Protein AF-0000000070794703 (afdb_homodimer)

Radius of gyration: 20.96 Å; Cα contacts (8 Å, |Δi|>4): 470; chains: 2; bounding box: 40×70×42 Å

Foldseek 3Di:
DWAEEEEEDQLDPLCLVLVVVQLVVCVVVVHAYAYEYEAEDPPVVVVVCVVVPPPCPVPVQVVVLVSQVVSCVVSVHDSVRYYYYYHDSLVCQQVVCVVRVGQEYEYEQAAPVRDAPHGHPSLVSCCVPHPHYYHYDYDD/DWAEEEEEDQLDPLCLVVVVVQLVVCVVVVHAYAYEYEAEDPPVVVVVCVVVPPPCPPPVQVVVLVSQVVSCVVSVHDSVRYYYYYHDSLVCQQVVCVVRVGQEYEYEQAAPVRDAPHGHPSLVSCCVPHPHYYHYDYDD

Structure (mmCIF, N/CA/C/O backbone):
data_AF-0000000070794703-model_v1
#
loop_
_entity.id
_entity.type
_entity.pdbx_description
1 polymer 'Universal stress protein'
#
loop_
_atom_site.group_PDB
_atom_site.id
_atom_site.type_symbol
_atom_site.label_atom_id
_atom_site.label_alt_id
_atom_site.label_comp_id
_atom_site.label_asym_id
_atom_site.label_entity_id
_atom_site.label_seq_id
_atom_site.pdbx_PDB_ins_code
_atom_site.Cartn_x
_atom_site.Cartn_y
_atom_site.Cartn_z
_atom_site.occupancy
_atom_site.B_iso_or_equiv
_atom_site.auth_seq_id
_atom_site.auth_comp_id
_atom_site.auth_asym_id
_atom_site.auth_atom_id
_atom_site.pdbx_PDB_model_num
ATOM 1 N N . MET A 1 1 ? 9.969 6.359 -10.586 1 85.56 1 MET A N 1
ATOM 2 C CA . MET A 1 1 ? 10.312 6.07 -9.203 1 85.56 1 MET A CA 1
ATOM 3 C C . MET A 1 1 ? 9.719 7.113 -8.258 1 85.56 1 MET A C 1
ATOM 5 O O . MET A 1 1 ? 9.289 8.18 -8.703 1 85.56 1 MET A O 1
ATOM 9 N N . TYR A 1 2 ? 9.633 6.727 -6.852 1 96.12 2 TYR A N 1
ATOM 10 C CA . TYR A 1 2 ? 9.023 7.641 -5.887 1 96.12 2 TYR A CA 1
ATOM 11 C C . TYR A 1 2 ? 9.992 8.758 -5.512 1 96.12 2 TYR A C 1
ATOM 13 O O . TYR A 1 2 ? 11.094 8.492 -5.023 1 96.12 2 TYR A O 1
ATOM 21 N N . THR A 1 3 ? 9.617 10.039 -5.758 1 98.06 3 THR A N 1
ATOM 22 C CA . THR A 1 3 ? 10.445 11.172 -5.375 1 98.06 3 THR A CA 1
ATOM 23 C C . THR A 1 3 ? 9.789 11.969 -4.258 1 98.06 3 THR A C 1
ATOM 25 O O . THR A 1 3 ? 10.469 12.617 -3.459 1 98.06 3 THR A O 1
ATOM 28 N N . ASN A 1 4 ? 8.461 11.969 -4.27 1 98.69 4 ASN A N 1
ATOM 29 C CA . ASN A 1 4 ? 7.652 12.602 -3.23 1 98.69 4 ASN A CA 1
ATOM 30 C C . ASN A 1 4 ? 6.703 11.602 -2.574 1 98.69 4 ASN A C 1
ATOM 32 O O . ASN A 1 4 ? 5.902 10.961 -3.254 1 98.69 4 ASN A O 1
ATOM 36 N N . ILE A 1 5 ? 6.816 11.492 -1.287 1 98.81 5 ILE A N 1
ATOM 37 C CA . ILE A 1 5 ? 6.004 10.547 -0.527 1 98.81 5 ILE A CA 1
ATOM 38 C C . ILE A 1 5 ? 5.273 11.281 0.597 1 98.81 5 ILE A C 1
ATOM 40 O O . ILE A 1 5 ? 5.859 12.125 1.275 1 98.81 5 ILE A O 1
ATOM 44 N N . LEU A 1 6 ? 4 11.031 0.744 1 98.88 6 LEU A N 1
ATOM 45 C CA . LEU A 1 6 ? 3.207 11.594 1.833 1 98.88 6 LEU A CA 1
ATOM 46 C C . LEU A 1 6 ? 2.912 10.531 2.889 1 98.88 6 LEU A C 1
ATOM 48 O O . LEU A 1 6 ? 2.426 9.445 2.568 1 98.88 6 LEU A O 1
ATOM 52 N N . PHE A 1 7 ? 3.256 10.828 4.07 1 98.81 7 PHE A N 1
ATOM 53 C CA . PHE A 1 7 ? 2.836 9.984 5.184 1 98.81 7 PHE A CA 1
ATOM 54 C C . PHE A 1 7 ? 1.77 10.688 6.02 1 98.81 7 PHE A C 1
ATOM 56 O O . PHE A 1 7 ? 2.006 11.766 6.559 1 98.81 7 PHE A O 1
ATOM 63 N N . ALA A 1 8 ? 0.617 10.07 6.094 1 98.12 8 ALA A N 1
ATOM 64 C CA . ALA A 1 8 ? -0.469 10.539 6.953 1 98.12 8 ALA A CA 1
ATOM 65 C C . ALA A 1 8 ? -0.363 9.945 8.352 1 98.12 8 ALA A C 1
ATOM 67 O O . ALA A 1 8 ? -0.489 8.727 8.523 1 98.12 8 ALA A O 1
ATOM 68 N N . THR A 1 9 ? -0.218 10.812 9.336 1 96 9 THR A N 1
ATOM 69 C CA . THR A 1 9 ? 0.036 10.344 10.688 1 96 9 THR A CA 1
ATOM 70 C C . THR A 1 9 ? -1.041 10.844 11.648 1 96 9 THR A C 1
ATOM 72 O O . THR A 1 9 ? -1.583 11.938 11.461 1 96 9 THR A O 1
ATOM 75 N N . ASP A 1 10 ? -1.249 10.055 12.703 1 91.88 10 ASP A N 1
ATOM 76 C CA . ASP A 1 10 ? -2.203 10.484 13.719 1 91.88 10 ASP A CA 1
ATOM 77 C C . ASP A 1 10 ? -1.486 11.102 14.922 1 91.88 10 ASP A C 1
ATOM 79 O O . ASP A 1 10 ? -2.129 11.516 15.891 1 91.88 10 ASP A O 1
ATOM 83 N N . LEU A 1 11 ? -0.204 11.094 15.016 1 93.06 11 LEU A N 1
ATOM 84 C CA . LEU A 1 11 ? 0.675 11.734 15.984 1 93.06 11 LEU A CA 1
ATOM 85 C C . LEU A 1 11 ? 0.694 10.961 17.297 1 93.06 11 LEU A C 1
ATOM 87 O O . LEU A 1 11 ? 1.371 11.359 18.25 1 93.06 11 LEU A O 1
ATOM 91 N N . LEU A 1 12 ? -0.06 9.82 17.344 1 88 12 LEU A N 1
ATOM 92 C CA . LEU A 1 12 ? -0.1 9.062 18.594 1 88 12 LEU A CA 1
ATOM 93 C C . LEU A 1 12 ? 1.248 8.414 18.875 1 88 12 LEU A C 1
ATOM 95 O O . LEU A 1 12 ? 1.854 7.82 17.984 1 88 12 LEU A O 1
ATOM 99 N N . ASN A 1 13 ? 1.658 8.508 20.062 1 84.38 13 ASN A N 1
ATOM 100 C CA . ASN A 1 13 ? 2.926 7.91 20.484 1 84.38 13 ASN A CA 1
ATOM 101 C C . ASN A 1 13 ? 2.939 6.402 20.25 1 84.38 13 ASN A C 1
ATOM 103 O O . ASN A 1 13 ? 3.98 5.832 19.906 1 84.38 13 ASN A O 1
ATOM 107 N N . GLU A 1 14 ? 1.812 5.816 20.422 1 85.12 14 GLU A N 1
ATOM 108 C CA . GLU A 1 14 ? 1.707 4.371 20.234 1 85.12 14 GLU A CA 1
ATOM 109 C C . GLU A 1 14 ? 2.018 3.979 18.781 1 85.12 14 GLU A C 1
ATOM 111 O O . GLU A 1 14 ? 2.309 2.812 18.5 1 85.12 14 GLU A O 1
ATOM 116 N N . HIS A 1 15 ? 2.004 5.062 17.922 1 87.56 15 HIS A N 1
ATOM 117 C CA . HIS A 1 15 ? 2.221 4.762 16.516 1 87.56 15 HIS A CA 1
ATOM 118 C C . HIS A 1 15 ? 3.52 5.387 16.016 1 87.56 15 HIS A C 1
ATOM 120 O O . HIS A 1 15 ? 3.727 5.508 14.805 1 87.56 15 HIS A O 1
ATOM 126 N N . SER A 1 16 ? 4.355 5.754 16.938 1 90.38 16 SER A N 1
ATOM 127 C CA . SER A 1 16 ? 5.609 6.402 16.562 1 90.38 16 SER A CA 1
ATOM 128 C C . SER A 1 16 ? 6.457 5.496 15.672 1 90.38 16 SER A C 1
ATOM 130 O O . SER A 1 16 ? 7.168 5.98 14.789 1 90.38 16 SER A O 1
ATOM 132 N N . HIS A 1 17 ? 6.375 4.215 15.891 1 92.94 17 HIS A N 1
ATOM 133 C CA . HIS A 1 17 ? 7.137 3.266 15.086 1 92.94 17 HIS A CA 1
ATOM 134 C C . HIS A 1 17 ? 6.719 3.324 13.617 1 92.94 17 HIS A C 1
ATOM 136 O O . HIS A 1 17 ? 7.531 3.072 12.727 1 92.94 17 HIS A O 1
ATOM 142 N N . LEU A 1 18 ? 5.469 3.703 13.344 1 95 18 LEU A N 1
ATOM 143 C CA . LEU A 1 18 ? 4.996 3.816 11.969 1 95 18 LEU A CA 1
ATOM 144 C C . LEU A 1 18 ? 5.621 5.023 11.281 1 95 18 LEU A C 1
ATOM 146 O O . LEU A 1 18 ? 5.949 4.965 10.094 1 95 18 LEU A O 1
ATOM 150 N N . THR A 1 19 ? 5.75 6.098 12.047 1 95.62 19 THR A N 1
ATOM 151 C CA . THR A 1 19 ? 6.387 7.289 11.492 1 95.62 19 THR A CA 1
ATOM 152 C C . THR A 1 19 ? 7.852 7.02 11.172 1 95.62 19 THR A C 1
ATOM 154 O O . THR A 1 19 ? 8.344 7.402 10.109 1 95.62 19 THR A O 1
ATOM 157 N N . GLU A 1 20 ? 8.484 6.355 12.039 1 96.38 20 GLU A N 1
ATOM 158 C CA . GLU A 1 20 ? 9.875 5.973 11.812 1 96.38 20 GLU A CA 1
ATOM 159 C C . GLU A 1 20 ? 10 5.047 10.602 1 96.38 20 GLU A C 1
ATOM 161 O O . GLU A 1 20 ? 10.914 5.199 9.789 1 96.38 20 GLU A O 1
ATOM 166 N N . LYS A 1 21 ? 9.102 4.156 10.531 1 97.12 21 LYS A N 1
ATOM 167 C CA . LYS A 1 21 ? 9.102 3.227 9.406 1 97.12 21 LYS A CA 1
ATOM 168 C C . LYS A 1 21 ? 8.891 3.961 8.086 1 97.12 21 LYS A C 1
ATOM 170 O O . LYS A 1 21 ? 9.594 3.699 7.109 1 97.12 21 LYS A O 1
ATOM 175 N N . ALA A 1 22 ? 7.941 4.855 8.055 1 97.94 22 ALA A N 1
ATOM 176 C CA . ALA A 1 22 ? 7.691 5.652 6.859 1 97.94 22 ALA A CA 1
ATOM 177 C C . ALA A 1 22 ? 8.93 6.453 6.469 1 97.94 22 ALA A C 1
ATOM 179 O O . ALA A 1 22 ? 9.281 6.531 5.285 1 97.94 22 ALA A O 1
ATOM 180 N N . ALA A 1 23 ? 9.594 6.996 7.465 1 98.06 23 ALA A N 1
ATOM 181 C CA . ALA A 1 23 ? 10.805 7.773 7.211 1 98.06 23 ALA A CA 1
ATOM 182 C C . ALA A 1 23 ? 11.906 6.895 6.625 1 98.06 23 ALA A C 1
ATOM 184 O O . ALA A 1 23 ? 12.594 7.297 5.688 1 98.06 23 ALA A O 1
ATOM 185 N N . ASN A 1 24 ? 12.086 5.73 7.152 1 97.56 24 ASN A N 1
ATOM 186 C CA . ASN A 1 24 ? 13.086 4.797 6.645 1 97.56 24 ASN A CA 1
ATOM 187 C C . ASN A 1 24 ? 12.789 4.375 5.211 1 97.56 24 ASN A C 1
ATOM 189 O O . ASN A 1 24 ? 13.695 4.281 4.383 1 97.56 24 ASN A O 1
ATOM 193 N N . ILE A 1 25 ? 11.555 4.168 4.941 1 97.94 25 ILE A N 1
ATOM 194 C CA . ILE A 1 25 ? 11.125 3.797 3.598 1 97.94 25 ILE A CA 1
ATOM 195 C C . ILE A 1 25 ? 11.445 4.93 2.623 1 97.94 25 ILE A C 1
ATOM 197 O O . ILE A 1 25 ? 12.016 4.699 1.557 1 97.94 25 ILE A O 1
ATOM 201 N N . ALA A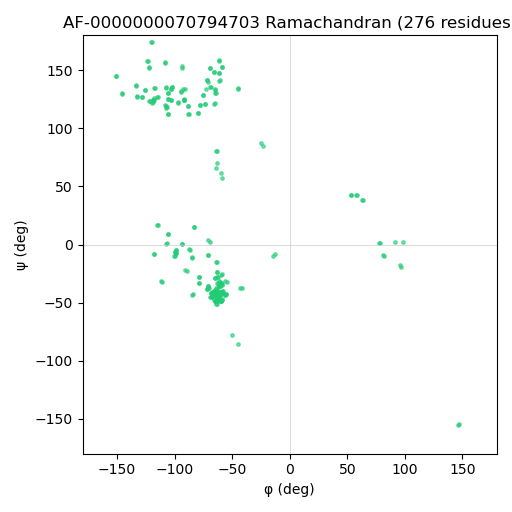 1 26 ? 11.078 6.117 2.998 1 98.19 26 ALA A N 1
ATOM 202 C CA . ALA A 1 26 ? 11.367 7.27 2.146 1 98.19 26 ALA A CA 1
ATOM 203 C C . ALA A 1 26 ? 12.867 7.398 1.894 1 98.19 26 ALA A C 1
ATOM 205 O O . ALA A 1 26 ? 13.289 7.699 0.773 1 98.19 26 ALA A O 1
ATOM 206 N N . LYS A 1 27 ? 13.625 7.148 2.906 1 97.12 27 LYS A N 1
ATOM 207 C CA . LYS A 1 27 ? 15.078 7.215 2.789 1 97.12 27 LYS A CA 1
ATOM 208 C C . LYS A 1 27 ? 15.602 6.172 1.801 1 97.12 27 LYS A C 1
ATOM 210 O O . LYS A 1 27 ? 16.484 6.461 0.995 1 97.12 27 LYS A O 1
ATOM 215 N N . GLN A 1 28 ? 15.078 5.035 1.86 1 96.25 28 GLN A N 1
ATOM 216 C CA . GLN A 1 28 ? 15.516 3.965 0.969 1 96.25 28 GLN A CA 1
ATOM 217 C C . GLN A 1 28 ? 15.195 4.301 -0.486 1 96.25 28 GLN A C 1
ATOM 219 O O . GLN A 1 28 ? 15.93 3.898 -1.394 1 96.25 28 GLN A O 1
ATOM 224 N N . PHE A 1 29 ? 14.148 5.07 -0.674 1 97.25 29 PHE A N 1
ATOM 225 C CA . PHE A 1 29 ? 13.797 5.5 -2.023 1 97.25 29 PHE A CA 1
ATOM 226 C C . PHE A 1 29 ? 14.539 6.773 -2.4 1 97.25 29 PHE A C 1
ATOM 228 O O . PHE A 1 29 ? 14.406 7.27 -3.52 1 97.25 29 PHE A O 1
ATOM 235 N N . ASN A 1 30 ? 15.289 7.324 -1.421 1 97.31 30 ASN A N 1
ATOM 236 C CA . ASN A 1 30 ? 15.883 8.648 -1.594 1 97.31 30 ASN A CA 1
ATOM 237 C C . ASN A 1 30 ? 14.828 9.68 -1.981 1 97.31 30 ASN A C 1
ATOM 239 O O . ASN A 1 30 ? 15.039 10.469 -2.902 1 97.31 30 ASN A O 1
ATOM 243 N N . ALA A 1 31 ? 13.695 9.602 -1.322 1 98.31 31 ALA A N 1
ATOM 244 C CA . ALA A 1 31 ? 12.555 10.453 -1.627 1 98.31 31 ALA A CA 1
ATOM 245 C C . ALA A 1 31 ? 12.336 11.492 -0.527 1 98.31 31 ALA A C 1
ATOM 247 O O . ALA A 1 31 ? 12.773 11.297 0.609 1 98.31 31 ALA A O 1
ATOM 248 N N . LYS A 1 32 ? 11.695 12.57 -0.852 1 98.5 32 LYS A N 1
ATOM 249 C CA . LYS A 1 32 ? 11.211 13.539 0.129 1 98.5 32 LYS A CA 1
ATOM 250 C C . LYS A 1 32 ? 9.969 13.016 0.842 1 98.5 32 LYS A C 1
ATOM 252 O O . LYS A 1 32 ? 9.031 12.531 0.199 1 98.5 32 LYS A O 1
ATOM 257 N N . LEU A 1 33 ? 10.039 13.062 2.107 1 98.81 33 LEU A N 1
ATOM 258 C CA . LEU A 1 33 ? 8.891 12.648 2.902 1 98.81 33 LEU A CA 1
ATOM 259 C C . LEU A 1 33 ? 8.141 13.859 3.447 1 98.81 33 LEU A C 1
ATOM 261 O O . LEU A 1 33 ? 8.742 14.742 4.055 1 98.81 33 LEU A O 1
ATOM 265 N N . TYR A 1 34 ? 6.875 13.906 3.152 1 98.88 34 TYR A N 1
ATOM 266 C CA . TYR A 1 34 ? 5.973 14.883 3.752 1 98.88 34 TYR A CA 1
ATOM 267 C C . TYR A 1 34 ? 5.129 14.242 4.848 1 98.88 34 TYR A C 1
ATOM 269 O O . TYR A 1 34 ? 4.648 13.117 4.691 1 98.88 34 TYR A O 1
ATOM 277 N N . LEU A 1 35 ? 5.023 14.93 5.945 1 98.69 35 LEU A N 1
ATOM 278 C CA . LEU A 1 35 ? 4.16 14.5 7.039 1 98.69 35 LEU A CA 1
ATOM 279 C C . LEU A 1 35 ? 2.869 15.305 7.066 1 98.69 35 LEU A C 1
ATOM 281 O O . LEU A 1 35 ? 2.9 16.531 6.953 1 98.69 35 LEU A O 1
ATOM 285 N N . LEU A 1 36 ? 1.789 14.609 7.211 1 98.56 36 LEU A N 1
ATOM 286 C CA . LEU A 1 36 ? 0.5 15.289 7.301 1 98.56 36 LEU A CA 1
ATOM 287 C C . LEU A 1 36 ? -0.318 14.75 8.469 1 98.56 36 LEU A C 1
ATOM 289 O O . LEU A 1 36 ? -0.464 13.531 8.625 1 98.56 36 LEU A O 1
ATOM 293 N N . HIS A 1 37 ? -0.757 15.617 9.273 1 97.62 37 HIS A N 1
ATOM 294 C CA . HIS A 1 37 ? -1.786 15.328 10.266 1 97.62 37 HIS A CA 1
ATOM 295 C C . HIS A 1 37 ? -3.041 16.156 10.016 1 97.62 37 HIS A C 1
ATOM 297 O O . HIS A 1 37 ? -2.953 17.359 9.773 1 97.62 37 HIS A O 1
ATOM 303 N N . VAL A 1 38 ? -4.164 15.484 10.086 1 96.12 38 VAL A N 1
ATOM 304 C CA . VAL A 1 38 ? -5.434 16.172 9.883 1 96.12 38 VAL A CA 1
ATOM 305 C C . VAL A 1 38 ? -6.285 16.062 11.148 1 96.12 38 VAL A C 1
ATOM 307 O O . VAL A 1 38 ? -6.492 14.977 11.68 1 96.12 38 VAL A O 1
ATOM 310 N N . ILE A 1 39 ? -6.695 17.156 11.656 1 92.56 39 ILE A N 1
ATOM 311 C CA . ILE A 1 39 ? -7.609 17.234 12.789 1 92.56 39 ILE A CA 1
ATOM 312 C C . ILE A 1 39 ? -9.055 17.203 12.289 1 92.56 39 ILE A C 1
ATOM 314 O O . ILE A 1 39 ? -9.477 18.094 11.547 1 92.56 39 ILE A O 1
ATOM 318 N N . GLU A 1 40 ? -9.648 16.047 12.68 1 85.75 40 GLU A N 1
ATOM 319 C CA . GLU A 1 40 ? -11.047 15.938 12.266 1 85.75 40 GLU A CA 1
ATOM 320 C C . GLU A 1 40 ? -11.969 16.734 13.195 1 85.75 40 GLU A C 1
ATOM 322 O O . GLU A 1 40 ? -11.891 16.594 14.414 1 85.75 40 GLU A O 1
ATOM 327 N N . LEU A 1 41 ? -12.586 17.766 12.742 1 73.62 41 LEU A N 1
ATOM 328 C CA . LEU A 1 41 ? -13.562 18.484 13.547 1 73.62 41 LEU A CA 1
ATOM 329 C C . LEU A 1 41 ? -14.969 17.953 13.312 1 73.62 41 LEU A C 1
ATOM 331 O O . LEU A 1 41 ? -15.32 17.594 12.188 1 73.62 41 LEU A O 1
ATOM 335 N N . PRO A 1 42 ? -15.594 17.547 14.492 1 64.5 42 PRO A N 1
ATOM 336 C CA . PRO A 1 42 ? -17 17.156 14.336 1 64.5 42 PRO A CA 1
ATOM 337 C C . PRO A 1 42 ? -17.781 18.141 13.477 1 64.5 42 PRO A C 1
ATOM 339 O O . PRO A 1 42 ? -17.469 19.328 13.453 1 64.5 42 PRO A O 1
ATOM 342 N N . THR A 1 43 ? -18.562 17.484 12.547 1 60.25 43 THR A N 1
ATOM 343 C CA . THR A 1 43 ? -19.406 18.25 11.641 1 60.25 43 THR A CA 1
ATOM 344 C C . THR A 1 43 ? -20.109 19.375 12.383 1 60.25 43 THR A C 1
ATOM 346 O O . THR A 1 43 ? -20.297 20.469 11.828 1 60.25 43 THR A O 1
ATOM 349 N N . SER A 1 44 ? -20.5 19.062 13.625 1 59.59 44 SER A N 1
ATOM 350 C CA . SER A 1 44 ? -21.234 20.047 14.398 1 59.59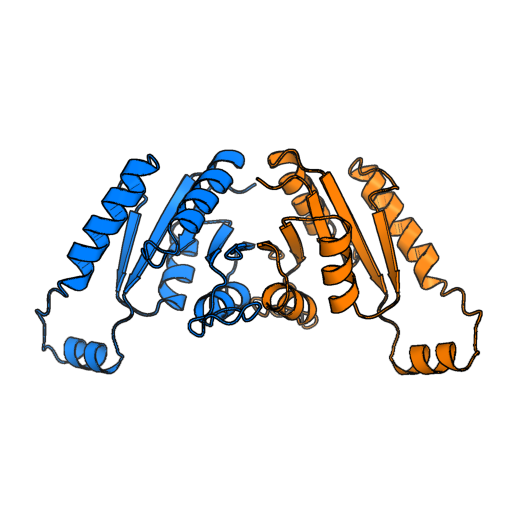 44 SER A CA 1
ATOM 351 C C . SER A 1 44 ? -20.406 21.297 14.641 1 59.59 44 SER A C 1
ATOM 353 O O . SER A 1 44 ? -20.922 22.422 14.602 1 59.59 44 SER A O 1
ATOM 355 N N . ILE A 1 45 ? -19.141 21.047 14.789 1 59.34 45 ILE A N 1
ATOM 356 C CA . ILE A 1 45 ? -18.266 22.172 15.078 1 59.34 45 ILE A CA 1
ATOM 357 C C . ILE A 1 45 ? -17.969 22.953 13.797 1 59.34 45 ILE A C 1
ATOM 359 O O . ILE A 1 45 ? -17.906 24.188 13.812 1 59.34 45 ILE A O 1
ATOM 363 N N . LEU A 1 46 ? -17.922 22.172 12.734 1 57.97 46 LEU A N 1
ATOM 364 C CA . LEU A 1 46 ? -17.688 22.828 11.453 1 57.97 46 LEU A CA 1
ATOM 365 C C . LEU A 1 46 ? -18.828 23.75 11.078 1 57.97 46 LEU A C 1
ATOM 367 O O . LEU A 1 46 ? -18.609 24.859 10.57 1 57.97 46 LEU A O 1
ATOM 371 N N . ILE A 1 47 ? -19.984 23.188 11.391 1 58.03 47 ILE A N 1
ATOM 372 C CA . ILE A 1 47 ? -21.188 23.984 11.156 1 58.03 47 ILE A CA 1
ATOM 373 C C . ILE A 1 47 ? -21.156 25.234 12.047 1 58.03 47 ILE A C 1
ATOM 375 O O . ILE A 1 47 ? -21.484 26.328 11.594 1 58.03 47 ILE A O 1
ATOM 379 N N . ALA A 1 48 ? -20.719 25.047 13.18 1 59.06 48 ALA A N 1
ATOM 380 C CA . ALA A 1 48 ? -20.734 26.156 14.125 1 59.06 48 ALA A CA 1
ATOM 381 C C . ALA A 1 48 ? -19.719 27.234 13.734 1 59.06 48 ALA A C 1
ATOM 383 O O . ALA A 1 48 ? -20 28.422 13.812 1 59.06 48 ALA A O 1
ATOM 384 N N . GLN A 1 49 ? -18.547 26.781 13.211 1 59.09 49 GLN A N 1
ATOM 385 C CA . GLN A 1 49 ? -17.531 27.719 12.742 1 59.09 49 GLN A CA 1
ATOM 386 C C . GLN A 1 49 ? -18.031 28.469 11.508 1 59.09 49 GLN A C 1
ATOM 388 O O . GLN A 1 49 ? -17.75 29.672 11.352 1 59.09 49 GLN A O 1
ATOM 393 N N . GLY A 1 50 ? -18.594 27.656 10.656 1 57.66 50 GLY A N 1
ATOM 394 C CA . GLY A 1 50 ? -19.172 28.312 9.492 1 57.66 50 GLY A CA 1
ATOM 395 C C . GLY A 1 50 ? -20.188 29.375 9.859 1 57.66 50 GLY A C 1
ATOM 396 O O . GLY A 1 50 ? -20.344 30.359 9.125 1 57.66 50 GLY A O 1
ATOM 397 N N . LEU A 1 51 ? -20.922 29.266 10.922 1 58.56 51 LEU A N 1
ATOM 398 C CA . LEU A 1 51 ? -21.922 30.234 11.352 1 58.56 51 LEU A CA 1
ATOM 399 C C . LEU A 1 51 ? -21.266 31.375 12.117 1 58.56 51 LEU A C 1
ATOM 401 O O . LEU A 1 51 ? -21.953 32.281 12.578 1 58.56 51 LEU A O 1
ATOM 405 N N . GLY A 1 52 ? -19.984 31.594 12.102 1 53.12 52 GLY A N 1
ATOM 406 C CA . GLY A 1 52 ? -19.344 32.75 12.656 1 53.12 52 GLY A CA 1
ATOM 407 C C . GLY A 1 52 ? -18.812 32.531 14.062 1 53.12 52 GLY A C 1
ATOM 408 O O . GLY A 1 52 ? -18.344 33.469 14.711 1 53.12 52 GLY A O 1
ATOM 409 N N . PHE A 1 53 ? -19.328 31.516 14.734 1 52.38 53 PHE A N 1
ATOM 410 C CA . PHE A 1 53 ? -18.719 31.297 16.047 1 52.38 53 PHE A CA 1
ATOM 411 C C . PHE A 1 53 ? -17.25 30.922 15.898 1 52.38 53 PHE A C 1
ATOM 413 O O . PHE A 1 53 ? -16.922 29.875 15.344 1 52.38 53 PHE A O 1
ATOM 420 N N . THR A 1 54 ? -16.469 32.031 15.445 1 48 54 THR A N 1
ATOM 421 C CA . THR A 1 54 ? -15.117 32.125 14.883 1 48 54 THR A CA 1
ATOM 422 C C . THR A 1 54 ? -14.141 31.281 15.672 1 48 54 THR A C 1
ATOM 424 O O . THR A 1 54 ? -13.312 30.562 15.086 1 48 54 THR A O 1
ATOM 427 N N . GLU A 1 55 ? -13.586 32 16.859 1 47.53 55 GLU A N 1
ATOM 428 C CA . GLU A 1 55 ? -12.211 32.031 17.328 1 47.53 55 GLU A CA 1
ATOM 429 C C . GLU A 1 55 ? -11.789 30.703 17.922 1 47.53 55 GLU A C 1
ATOM 431 O O . GLU A 1 55 ? -10.906 30.656 18.781 1 47.53 55 GLU A O 1
ATOM 436 N N . LEU A 1 56 ? -12.547 29.781 17.891 1 44.97 56 LEU A N 1
ATOM 437 C CA . LEU A 1 56 ? -11.922 28.672 18.609 1 44.97 56 LEU A CA 1
ATOM 438 C C . LEU A 1 56 ? -10.586 28.297 17.984 1 44.97 56 LEU A C 1
ATOM 440 O O . LEU A 1 56 ? -10.555 27.688 16.906 1 44.97 56 LEU A O 1
ATOM 444 N N . ALA A 1 57 ? -9.641 29.266 17.891 1 49.22 57 ALA A N 1
ATOM 445 C CA . ALA A 1 57 ? -8.266 28.797 17.766 1 49.22 57 ALA A CA 1
ATOM 446 C C . ALA A 1 57 ? -8.117 27.391 18.328 1 49.22 57 ALA A C 1
ATOM 448 O O . ALA A 1 57 ? -8.375 27.156 19.5 1 49.22 57 ALA A O 1
ATOM 449 N N . ASN A 1 58 ? -8.375 26.359 17.625 1 53.84 58 ASN A N 1
ATOM 450 C CA . ASN A 1 58 ? -8.492 25.047 18.266 1 53.84 58 ASN A CA 1
ATOM 451 C C . ASN A 1 58 ? -7.176 24.625 18.906 1 53.84 58 ASN A C 1
ATOM 453 O O . ASN A 1 58 ? -6.188 24.391 18.203 1 53.84 58 ASN A O 1
ATOM 457 N N . PRO A 1 59 ? -6.867 25.172 20.172 1 57.38 59 PRO A N 1
ATOM 458 C CA . PRO A 1 59 ? -5.785 24.594 20.969 1 57.38 59 PRO A CA 1
ATOM 459 C C . PRO A 1 59 ? -5.316 23.234 20.438 1 57.38 59 PRO A C 1
ATOM 461 O O . PRO A 1 59 ? -4.141 22.891 20.562 1 57.38 59 PRO A O 1
ATOM 464 N N . SER A 1 60 ? -6.066 22.797 19.516 1 78.75 60 SER A N 1
ATOM 465 C CA . SER A 1 60 ? -5.777 21.438 19.078 1 78.75 60 SER A CA 1
ATOM 466 C C . SER A 1 60 ? -4.785 21.438 17.922 1 78.75 60 SER A C 1
ATOM 468 O O . SER A 1 60 ? -3.871 20.609 17.875 1 78.75 60 SER A O 1
ATOM 470 N N . LYS A 1 61 ? -4.742 22.641 17.219 1 88.12 61 LYS A N 1
ATOM 471 C CA . LYS A 1 61 ? -3.846 22.641 16.078 1 88.12 61 LYS A CA 1
ATOM 472 C C . LYS A 1 61 ? -2.416 22.969 16.5 1 88.12 61 LYS A C 1
ATOM 474 O O . LYS A 1 61 ? -1.462 22.375 15.992 1 88.12 61 LYS A O 1
ATOM 479 N N . GLU A 1 62 ? -2.293 23.984 17.391 1 90.31 62 GLU A N 1
ATOM 480 C CA . GLU A 1 62 ? -0.965 24.344 17.891 1 90.31 62 GLU A CA 1
ATOM 481 C C . GLU A 1 62 ? -0.296 23.172 18.594 1 90.31 62 GLU A C 1
ATOM 483 O O . GLU A 1 62 ? 0.908 22.953 18.438 1 90.31 62 GLU A O 1
ATOM 488 N N . ASP A 1 63 ? -1.058 22.516 19.359 1 91.38 63 ASP A N 1
ATOM 489 C CA . ASP A 1 63 ? -0.533 21.344 20.047 1 91.38 63 ASP A CA 1
ATOM 490 C C . ASP A 1 63 ? -0.083 20.281 19.031 1 91.38 63 ASP A C 1
ATOM 492 O O . ASP A 1 63 ? 1 19.703 19.172 1 91.38 63 ASP A O 1
ATOM 496 N N . ALA A 1 64 ? -0.897 20.109 18.047 1 94.38 64 ALA A N 1
ATOM 497 C CA . ALA A 1 64 ? -0.569 19.141 17 1 94.38 64 ALA A CA 1
ATOM 498 C C . ALA A 1 64 ? 0.691 19.547 16.25 1 94.38 64 ALA A C 1
ATOM 500 O O . ALA A 1 64 ? 1.539 18.703 15.945 1 94.38 64 ALA A O 1
ATOM 501 N N . GLN A 1 65 ? 0.775 20.828 16 1 95.81 65 GLN A N 1
ATOM 502 C CA . GLN A 1 65 ? 1.949 21.328 15.297 1 95.81 65 GLN A CA 1
ATOM 503 C C . GLN A 1 65 ? 3.217 21.109 16.109 1 95.81 65 GLN A C 1
ATOM 505 O O . GLN A 1 65 ? 4.266 20.766 15.57 1 95.81 65 GLN A O 1
ATOM 510 N N . THR A 1 66 ? 3.059 21.344 17.391 1 95.56 66 THR A N 1
ATOM 511 C CA . THR A 1 66 ? 4.199 21.141 18.281 1 95.56 66 THR A CA 1
ATOM 512 C C . THR A 1 66 ? 4.656 19.688 18.266 1 95.56 66 THR A C 1
ATOM 514 O O . THR A 1 66 ? 5.848 19.406 18.125 1 95.56 66 THR A O 1
ATOM 517 N N . VAL A 1 67 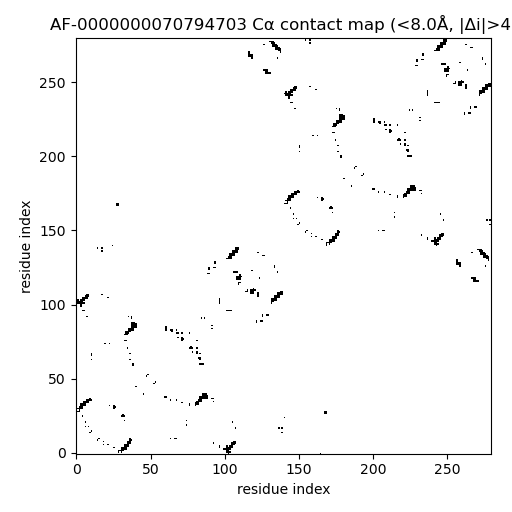? 3.699 18.812 18.359 1 95.75 67 VAL A N 1
ATOM 518 C CA . VAL A 1 67 ? 4.012 17.375 18.375 1 95.75 67 VAL A CA 1
ATOM 519 C C . VAL A 1 67 ? 4.637 16.984 17.031 1 95.75 67 VAL A C 1
ATOM 521 O O . VAL A 1 67 ? 5.656 16.297 17 1 95.75 67 VAL A O 1
ATOM 524 N N . LEU A 1 68 ? 4.059 17.453 15.922 1 97.19 68 LEU A N 1
ATOM 525 C CA . LEU A 1 68 ? 4.57 17.141 14.594 1 97.19 68 LEU A CA 1
ATOM 526 C C . LEU A 1 68 ? 5.984 17.672 14.414 1 97.19 68 LEU A C 1
ATOM 528 O O . LEU A 1 68 ? 6.836 17.016 13.82 1 97.19 68 LEU A O 1
ATOM 532 N N . SER A 1 69 ? 6.211 18.859 14.938 1 97.25 69 SER A N 1
ATOM 533 C CA . SER A 1 69 ? 7.535 19.453 14.836 1 97.25 69 SER A CA 1
ATOM 534 C C . SER A 1 69 ? 8.586 18.625 15.57 1 97.25 69 SER A C 1
ATOM 536 O O . SER A 1 69 ? 9.695 18.453 15.078 1 97.25 69 SER A O 1
ATOM 538 N N . LEU A 1 70 ? 8.25 18.156 16.719 1 96.69 70 LEU A N 1
ATOM 539 C CA . LEU A 1 70 ? 9.156 17.297 17.484 1 96.69 70 LEU A CA 1
ATOM 540 C C . LEU A 1 70 ? 9.469 16.016 16.719 1 96.69 70 LEU A C 1
ATOM 542 O O . LEU A 1 70 ? 10.625 15.594 16.656 1 96.69 70 LEU A O 1
ATOM 546 N N . ILE A 1 71 ? 8.445 15.461 16.156 1 96.25 71 ILE A N 1
ATOM 547 C CA . ILE A 1 71 ? 8.609 14.242 15.367 1 96.25 71 ILE A CA 1
ATOM 548 C C . ILE A 1 71 ? 9.492 14.531 14.156 1 96.25 71 ILE A C 1
ATOM 550 O O . ILE A 1 71 ? 10.445 13.805 13.891 1 96.25 71 ILE A O 1
ATOM 554 N N . GLY A 1 72 ? 9.133 15.578 13.414 1 97.12 72 GLY A N 1
ATOM 555 C CA . GLY A 1 72 ? 9.906 15.961 12.242 1 97.12 72 GLY A CA 1
ATOM 556 C C . GLY A 1 72 ? 11.367 16.203 12.547 1 97.12 72 GLY A C 1
ATOM 557 O O . GLY A 1 72 ? 12.242 15.773 11.797 1 97.12 72 GLY A O 1
ATOM 558 N N . GLU A 1 73 ? 11.648 16.875 13.641 1 96.44 73 GLU A N 1
ATOM 559 C CA . GLU A 1 73 ? 13.016 17.156 14.055 1 96.44 73 GLU A CA 1
ATOM 560 C C . GLU A 1 73 ? 13.789 15.875 14.336 1 96.44 73 GLU A C 1
ATOM 562 O O . GLU A 1 73 ? 14.93 15.727 13.891 1 96.44 73 GLU A O 1
ATOM 567 N N . SER A 1 74 ? 13.172 14.984 15.031 1 96.19 74 SER A N 1
ATOM 568 C CA . SER A 1 74 ? 13.82 13.727 15.375 1 96.19 74 SER A CA 1
ATOM 569 C C . SER A 1 74 ? 14.156 12.914 14.125 1 96.19 74 SER A C 1
ATOM 571 O O . SER A 1 74 ? 15.117 12.141 14.125 1 96.19 74 SER A O 1
ATOM 573 N N . LEU A 1 75 ? 13.422 13.203 13.086 1 97.06 75 LEU A N 1
ATOM 574 C CA . LEU A 1 75 ? 13.594 12.43 11.859 1 97.06 75 LEU A CA 1
ATOM 575 C C . LEU A 1 75 ? 14.305 13.25 10.797 1 97.06 75 LEU A C 1
ATOM 577 O O . LEU A 1 75 ? 14.461 12.805 9.656 1 97.06 75 LEU A O 1
ATOM 581 N N . GLN A 1 76 ? 14.641 14.469 11.156 1 97.38 76 GLN A N 1
ATOM 582 C CA . GLN A 1 76 ? 15.352 15.383 10.273 1 97.38 76 GLN A CA 1
ATOM 583 C C . GLN A 1 76 ? 14.508 15.719 9.039 1 97.38 76 GLN A C 1
ATOM 585 O O . GLN A 1 76 ? 15.023 15.773 7.926 1 97.38 76 GLN A O 1
ATOM 590 N N . ILE A 1 77 ? 13.242 15.859 9.281 1 98.19 77 ILE A N 1
ATOM 591 C CA . ILE A 1 77 ? 12.32 16.297 8.234 1 98.19 77 ILE A CA 1
ATOM 592 C C . ILE A 1 77 ? 12.086 17.812 8.359 1 98.19 77 ILE A C 1
ATOM 594 O O . ILE A 1 77 ? 11.609 18.281 9.391 1 98.19 77 ILE A O 1
ATOM 598 N N . PRO A 1 78 ? 12.367 18.578 7.34 1 98 78 PRO A N 1
ATOM 599 C CA . PRO A 1 78 ? 12.234 20.031 7.395 1 98 78 PRO A CA 1
ATOM 600 C C . PRO A 1 78 ? 10.812 20.484 7.73 1 98 78 PRO A C 1
ATOM 602 O O . PRO A 1 78 ? 9.844 19.797 7.383 1 98 78 PRO A O 1
ATOM 605 N N . GLN A 1 79 ? 10.672 21.609 8.32 1 97.31 79 GLN A N 1
ATOM 606 C CA . GLN A 1 79 ? 9.391 22.156 8.742 1 97.31 79 GLN A CA 1
ATOM 607 C C . GLN A 1 79 ? 8.461 22.359 7.555 1 97.31 79 GLN A C 1
ATOM 609 O O . GLN A 1 79 ? 7.246 22.188 7.668 1 97.31 79 GLN A O 1
ATOM 614 N N . GLU A 1 80 ? 9.062 22.672 6.387 1 97.94 80 GLU A N 1
ATOM 615 C CA . GLU A 1 80 ? 8.266 22.953 5.199 1 97.94 80 GLU A CA 1
ATOM 616 C C . GLU A 1 80 ? 7.621 21.672 4.664 1 97.94 80 GLU A C 1
ATOM 618 O O . GLU A 1 80 ? 6.754 21.734 3.789 1 97.94 80 GLU A O 1
ATOM 623 N N . GLN A 1 81 ? 7.988 20.516 5.191 1 98.75 81 GLN A N 1
ATOM 624 C CA . GLN A 1 81 ? 7.438 19.234 4.773 1 98.75 81 GLN A CA 1
ATOM 625 C C . GLN A 1 81 ? 6.465 18.688 5.812 1 98.75 81 GLN A C 1
ATOM 627 O O . GLN A 1 81 ? 6.078 17.516 5.754 1 98.75 81 GLN A O 1
ATOM 632 N N . GLN A 1 82 ? 6.164 19.531 6.773 1 98.56 82 GLN A N 1
ATOM 633 C CA . GLN A 1 82 ? 5.277 19.141 7.867 1 98.56 82 GLN A CA 1
ATOM 634 C C . GLN A 1 82 ? 3.984 19.953 7.84 1 98.56 82 GLN A C 1
ATOM 636 O O . GLN A 1 82 ? 4.016 21.188 7.84 1 98.56 82 GLN A O 1
ATOM 641 N N . PHE A 1 83 ? 2.861 19.219 7.859 1 98.25 83 PHE A N 1
ATOM 642 C CA . PHE A 1 83 ? 1.592 19.906 7.695 1 98.25 83 PHE A CA 1
ATOM 643 C C . PHE A 1 83 ? 0.579 19.438 8.734 1 98.25 83 PHE A C 1
ATOM 645 O O . PHE A 1 83 ? 0.477 18.234 9.008 1 98.25 83 PHE A O 1
ATOM 652 N N . VAL A 1 84 ? -0.138 20.359 9.32 1 97.31 84 VAL A N 1
ATOM 653 C CA . VAL A 1 84 ? -1.335 20.109 10.117 1 97.31 84 VAL A CA 1
ATOM 654 C C . VAL A 1 84 ? -2.533 20.812 9.477 1 97.31 84 VAL A C 1
ATOM 656 O O . VAL A 1 84 ? -2.496 22.016 9.234 1 97.31 84 VAL A O 1
ATOM 659 N N . GLU A 1 85 ? -3.488 20.047 9.18 1 95.44 85 GLU A N 1
ATOM 660 C CA . GLU A 1 85 ? -4.691 20.578 8.547 1 95.44 85 GLU A CA 1
ATOM 661 C C . GLU A 1 85 ? -5.938 20.234 9.352 1 95.44 85 GLU A C 1
ATOM 663 O O . GLU A 1 85 ? -5.898 19.359 10.227 1 95.44 85 GLU A O 1
ATOM 668 N N . ILE A 1 86 ? -6.977 21.016 9.141 1 92.69 86 ILE A N 1
ATOM 669 C CA . ILE A 1 86 ? -8.258 20.797 9.812 1 92.69 86 ILE A CA 1
ATOM 670 C C . ILE A 1 86 ? -9.336 20.5 8.781 1 92.69 86 ILE A C 1
ATOM 672 O O . ILE A 1 86 ? -9.516 21.25 7.816 1 92.69 86 ILE A O 1
ATOM 676 N N . GLY A 1 87 ? -10.031 19.391 8.953 1 92.12 87 GLY A N 1
ATOM 677 C CA . GLY A 1 87 ? -11.102 19.047 8.039 1 92.12 87 GLY A CA 1
ATOM 678 C C . GLY A 1 87 ? -11.234 17.547 7.812 1 92.12 87 GLY A C 1
ATOM 679 O O . GLY A 1 87 ? -10.938 16.75 8.703 1 92.12 87 GLY A O 1
ATOM 680 N N . SER A 1 88 ? -11.797 17.203 6.668 1 92.38 88 SER A N 1
ATOM 681 C CA . SER A 1 88 ? -11.945 15.797 6.309 1 92.38 88 SER A CA 1
ATOM 682 C C . SER A 1 88 ? -10.586 15.133 6.109 1 92.38 88 SER A C 1
ATOM 684 O O . SER A 1 88 ? -9.812 15.539 5.238 1 92.38 88 SER A O 1
ATOM 686 N N . VAL A 1 89 ? -10.367 14.109 6.871 1 94.31 89 VAL A N 1
ATOM 687 C CA . VAL A 1 89 ? -9.07 13.438 6.84 1 94.31 89 VAL A CA 1
ATOM 688 C C . VAL A 1 89 ? -8.805 12.891 5.438 1 94.31 89 VAL A C 1
ATOM 690 O O . VAL A 1 89 ? -7.773 13.195 4.836 1 94.31 89 VAL A O 1
ATOM 693 N N . LYS A 1 90 ? -9.789 12.211 4.934 1 94.31 90 LYS A N 1
ATOM 694 C CA . LYS A 1 90 ? -9.648 11.617 3.611 1 94.31 90 LYS A CA 1
ATOM 695 C C . LYS A 1 90 ? -9.352 12.672 2.555 1 94.31 90 LYS A C 1
ATOM 697 O O . LYS A 1 90 ? -8.406 12.531 1.773 1 94.31 90 LYS A O 1
ATOM 702 N N . GLU A 1 91 ? -10.078 13.758 2.537 1 95.69 91 GLU A N 1
ATOM 703 C CA . GLU A 1 91 ? -9.938 14.789 1.512 1 95.69 91 GLU A CA 1
ATOM 704 C C . GLU A 1 91 ? -8.586 15.484 1.604 1 95.69 91 GLU A C 1
ATOM 706 O O . GLU A 1 91 ? -7.93 15.719 0.585 1 95.69 91 GLU A O 1
ATOM 711 N N . HIS A 1 92 ? -8.203 15.734 2.768 1 97.06 92 HIS A N 1
ATOM 712 C CA . HIS A 1 92 ? -6.949 16.469 2.936 1 97.06 92 HIS A CA 1
ATOM 713 C C . HIS A 1 92 ? -5.754 15.594 2.57 1 97.06 92 HIS A C 1
ATOM 715 O O . HIS A 1 92 ? -4.773 16.078 2.004 1 97.06 92 HIS A O 1
ATOM 721 N N . ILE A 1 93 ? -5.816 14.312 2.861 1 98.25 93 ILE A N 1
ATOM 722 C CA . ILE A 1 93 ? -4.738 13.406 2.475 1 98.25 93 ILE A CA 1
ATOM 723 C C . ILE A 1 93 ? -4.633 13.352 0.952 1 98.25 93 ILE A C 1
ATOM 725 O O . ILE A 1 93 ? -3.553 13.539 0.39 1 98.25 93 ILE A O 1
ATOM 729 N N . LEU A 1 94 ? -5.777 13.164 0.303 1 97.75 94 LEU A N 1
ATOM 730 C CA . LEU A 1 94 ? -5.789 13.008 -1.147 1 97.75 94 LEU A CA 1
ATOM 731 C C . LEU A 1 94 ? -5.398 14.312 -1.838 1 97.75 94 LEU A C 1
ATOM 733 O O . LEU A 1 94 ? -4.60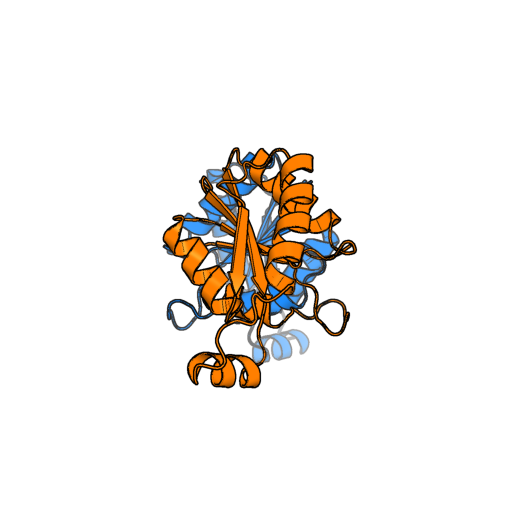2 14.305 -2.781 1 97.75 94 LEU A O 1
ATOM 737 N N . ASN A 1 95 ? -5.906 15.422 -1.347 1 98.12 95 ASN A N 1
ATOM 738 C CA . ASN A 1 95 ? -5.598 16.719 -1.938 1 98.12 95 ASN A CA 1
ATOM 739 C C . ASN A 1 95 ? -4.133 17.094 -1.737 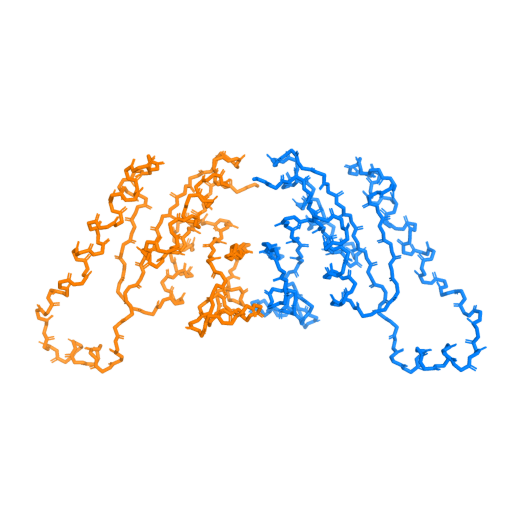1 98.12 95 ASN A C 1
ATOM 741 O O . ASN A 1 95 ? -3.492 17.625 -2.648 1 98.12 95 ASN A O 1
ATOM 745 N N . LYS A 1 96 ? -3.646 16.797 -0.539 1 98.56 96 LYS A N 1
ATOM 746 C CA . LYS A 1 96 ? -2.254 17.141 -0.261 1 98.56 96 LYS A CA 1
ATOM 747 C C . LYS A 1 96 ? -1.307 16.312 -1.131 1 98.56 96 LYS A C 1
ATOM 749 O O . LYS A 1 96 ? -0.315 16.844 -1.645 1 98.56 96 LYS A O 1
ATOM 754 N N . ALA A 1 97 ? -1.582 15.031 -1.275 1 98.38 97 ALA A N 1
ATOM 755 C CA . ALA A 1 97 ? -0.774 14.188 -2.152 1 98.38 97 ALA A CA 1
ATOM 756 C C . ALA A 1 97 ? -0.743 14.75 -3.572 1 98.38 97 ALA A C 1
ATOM 758 O O . ALA A 1 97 ? 0.315 14.797 -4.203 1 98.38 97 ALA A O 1
ATOM 759 N N . LYS A 1 98 ? -1.877 15.164 -4.039 1 97.62 98 LYS A N 1
ATOM 760 C CA . LYS A 1 98 ? -1.982 15.742 -5.375 1 97.62 98 LYS A CA 1
ATOM 761 C C . LYS A 1 98 ? -1.2 17.047 -5.473 1 97.62 98 LYS A C 1
ATOM 763 O O . LYS A 1 98 ? -0.404 17.234 -6.395 1 97.62 98 LYS A O 1
ATOM 768 N N . ASP A 1 99 ? -1.422 17.922 -4.473 1 98.19 99 ASP A N 1
ATOM 769 C CA . ASP A 1 99 ? -0.797 19.234 -4.465 1 98.19 99 ASP A CA 1
ATOM 770 C C . ASP A 1 99 ? 0.726 19.125 -4.449 1 98.19 99 ASP A C 1
ATOM 772 O O . ASP A 1 99 ? 1.42 19.938 -5.062 1 98.19 99 ASP A O 1
ATOM 776 N N . LEU A 1 100 ? 1.232 18.141 -3.77 1 98.38 100 LEU A N 1
ATOM 777 C CA . LEU A 1 100 ? 2.672 17.969 -3.596 1 98.38 100 LEU A CA 1
ATOM 778 C C . LEU A 1 100 ? 3.246 17.047 -4.656 1 98.38 100 LEU A C 1
ATOM 780 O O . LEU A 1 100 ? 4.43 16.703 -4.617 1 98.38 100 LEU A O 1
ATOM 784 N N . ASN A 1 101 ? 2.365 16.547 -5.59 1 97.81 101 ASN A N 1
ATOM 785 C CA . ASN A 1 101 ? 2.762 15.625 -6.648 1 97.81 101 ASN A CA 1
ATOM 786 C C . ASN A 1 101 ? 3.387 14.352 -6.082 1 97.81 101 ASN A C 1
ATOM 788 O O . ASN A 1 101 ? 4.426 13.898 -6.562 1 97.81 101 ASN A O 1
ATOM 792 N N . CYS A 1 102 ? 2.795 13.859 -5.055 1 98.38 102 CYS A N 1
ATOM 793 C CA . CYS A 1 102 ? 3.271 12.609 -4.469 1 98.38 102 CYS A CA 1
ATOM 794 C C . CYS A 1 102 ? 2.945 11.43 -5.367 1 98.38 102 CYS A C 1
ATOM 796 O O . CYS A 1 102 ? 1.858 11.359 -5.945 1 98.38 102 CYS A O 1
ATOM 798 N N . GLN A 1 103 ? 3.867 10.477 -5.461 1 97.62 103 GLN A N 1
ATOM 799 C CA . GLN A 1 103 ? 3.646 9.25 -6.207 1 97.62 103 GLN A CA 1
ATOM 800 C C . GLN A 1 103 ? 3.281 8.094 -5.273 1 97.62 103 GLN A C 1
ATOM 802 O O . GLN A 1 103 ? 2.906 7.016 -5.73 1 97.62 103 GLN A O 1
ATOM 807 N N . LEU A 1 104 ? 3.447 8.406 -3.965 1 98.44 104 LEU A N 1
ATOM 808 C CA . LEU A 1 104 ? 3.18 7.391 -2.953 1 98.44 104 LEU A CA 1
ATOM 809 C C . LEU A 1 104 ? 2.596 8.016 -1.693 1 98.44 104 LEU A C 1
ATOM 811 O O . LEU A 1 104 ? 3.104 9.031 -1.206 1 98.44 104 LEU A O 1
ATOM 815 N N . ILE A 1 105 ? 1.5 7.453 -1.238 1 98.62 105 ILE A N 1
ATOM 816 C CA . ILE A 1 105 ? 0.973 7.742 0.092 1 98.62 105 ILE A CA 1
ATOM 817 C C . ILE A 1 105 ? 1.251 6.562 1.021 1 98.62 105 ILE A C 1
ATOM 819 O O . ILE A 1 105 ? 1.009 5.41 0.661 1 98.62 105 ILE A O 1
ATOM 823 N N . ILE A 1 106 ? 1.791 6.812 2.156 1 98.75 106 ILE A N 1
ATOM 824 C CA . ILE A 1 106 ? 1.947 5.832 3.225 1 98.75 106 ILE A CA 1
ATOM 825 C C . ILE A 1 106 ? 0.963 6.133 4.352 1 98.75 106 ILE A C 1
ATOM 827 O O . ILE A 1 106 ? 0.815 7.289 4.762 1 98.75 106 ILE A O 1
ATOM 831 N N . ILE A 1 107 ? 0.301 5.117 4.855 1 97.44 107 ILE A N 1
ATOM 832 C CA . ILE A 1 107 ? -0.714 5.297 5.887 1 97.44 107 ILE A CA 1
ATOM 833 C C . ILE A 1 107 ? -0.779 4.051 6.766 1 97.44 107 ILE A C 1
ATOM 835 O O . ILE A 1 107 ? -0.524 2.939 6.301 1 97.44 107 ILE A O 1
ATOM 839 N N . GLY A 1 108 ? -1.036 4.262 8.008 1 95.12 108 GLY A N 1
ATOM 840 C CA . GLY A 1 108 ? -1.256 3.127 8.898 1 95.12 108 GLY A CA 1
ATOM 841 C C . GLY A 1 108 ? -2.557 2.398 8.617 1 95.12 108 GLY A C 1
ATOM 842 O O . GLY A 1 108 ? -3.561 3.021 8.266 1 95.12 108 GLY A O 1
ATOM 843 N N . SER A 1 109 ? -2.561 1.074 8.938 1 88.81 109 SER A N 1
ATOM 844 C CA . SER A 1 109 ? -3.74 0.266 8.641 1 88.81 109 SER A CA 1
ATOM 845 C C . SER A 1 109 ? -4.617 0.1 9.875 1 88.81 109 SER A C 1
ATOM 847 O O . SER A 1 109 ? -5.715 -0.452 9.797 1 88.81 109 SER A O 1
ATOM 849 N N . HIS A 1 110 ? -4.195 0.521 10.977 1 80.56 110 HIS A N 1
ATOM 850 C CA . HIS A 1 110 ? -4.871 0.222 12.234 1 80.56 110 HIS A CA 1
ATOM 851 C C . HIS A 1 110 ? -6.293 0.774 12.242 1 80.56 110 HIS A C 1
ATOM 853 O O . HIS A 1 110 ? -6.551 1.848 11.695 1 80.56 110 HIS A O 1
ATOM 859 N N . SER A 1 111 ? -7.082 -0.078 12.828 1 71.38 111 SER A N 1
ATOM 860 C CA . SER A 1 111 ? -8.484 0.297 12.977 1 71.38 111 SER A CA 1
ATOM 861 C C . SER A 1 111 ? -8.734 0.958 14.328 1 71.38 111 SER A C 1
ATOM 863 O O . SER A 1 111 ? -7.988 0.735 15.281 1 71.38 111 SER A O 1
ATOM 865 N N . ALA A 1 112 ? -9.68 1.728 14.336 1 65.31 112 ALA A N 1
ATOM 866 C CA . ALA A 1 112 ? -10.102 2.375 15.578 1 65.31 112 ALA A CA 1
ATOM 867 C C . ALA A 1 112 ? -10.492 1.341 16.625 1 65.31 112 ALA A C 1
ATOM 869 O O . ALA A 1 112 ? -10.383 1.593 17.828 1 65.31 112 ALA A O 1
ATOM 870 N N . THR A 1 113 ? -10.898 0.22 16.125 1 65.88 113 THR A N 1
ATOM 871 C CA . THR A 1 113 ? -11.375 -0.812 17.047 1 65.88 113 THR A CA 1
ATOM 872 C C . THR A 1 113 ? -10.211 -1.635 17.578 1 65.88 113 THR A C 1
ATOM 874 O O . THR A 1 113 ? -10.359 -2.371 18.562 1 65.88 113 THR A O 1
ATOM 877 N N . GLY A 1 114 ? -9.102 -1.488 17.031 1 66.12 114 GLY A N 1
ATOM 878 C CA . GLY A 1 114 ? -7.922 -2.213 17.484 1 66.12 114 GLY A CA 1
ATOM 879 C C . GLY A 1 114 ? -7.844 -3.623 16.922 1 66.12 114 GLY A C 1
ATOM 880 O O . GLY A 1 114 ? -6.891 -4.352 17.203 1 66.12 114 GLY A O 1
ATOM 881 N N . LEU A 1 115 ? -8.914 -4.105 16.266 1 66.25 115 LEU A N 1
ATOM 882 C CA . LEU A 1 115 ? -8.883 -5.449 15.703 1 66.25 115 LEU A CA 1
ATOM 883 C C . LEU A 1 115 ? -7.848 -5.551 14.586 1 66.25 115 LEU A C 1
ATOM 885 O O . LEU A 1 115 ? -7.82 -4.715 13.68 1 66.25 115 LEU A O 1
ATOM 889 N N . PRO A 1 116 ? -7.133 -6.734 14.82 1 64.94 116 PRO A N 1
ATOM 890 C CA . PRO A 1 116 ? -6.125 -6.938 13.781 1 64.94 116 PRO A CA 1
ATOM 891 C C . PRO A 1 116 ? -6.734 -7.344 12.438 1 64.94 116 PRO A C 1
ATOM 893 O O . PRO A 1 116 ? -7.867 -7.836 12.391 1 64.94 116 PRO A O 1
ATOM 896 N N . SER A 1 117 ? -6.422 -6.859 11.422 1 65.75 117 SER A N 1
ATOM 897 C CA . SER A 1 117 ? -6.801 -7.332 10.094 1 65.75 117 SER A CA 1
ATOM 898 C C . SER A 1 117 ? -7.98 -6.539 9.539 1 65.75 117 SER A C 1
ATOM 900 O O . SER A 1 117 ? -8.641 -6.984 8.594 1 65.75 117 SER A O 1
ATOM 902 N N . ILE A 1 118 ? -8.383 -5.602 10.281 1 77.19 118 ILE A N 1
ATOM 903 C CA . ILE A 1 118 ? -9.398 -4.723 9.711 1 77.19 118 ILE A CA 1
ATOM 904 C C . ILE A 1 118 ? -8.789 -3.363 9.383 1 77.19 118 ILE A C 1
ATOM 906 O O . ILE A 1 118 ? -8.234 -2.697 10.266 1 77.19 118 ILE A O 1
ATOM 910 N N . LEU A 1 119 ? -8.844 -3.119 8.125 1 85.62 119 LEU A N 1
ATOM 911 C CA . LEU A 1 119 ? -8.336 -1.832 7.664 1 85.62 119 LEU A CA 1
ATOM 912 C C . LEU A 1 119 ? -9.18 -0.687 8.227 1 85.62 119 LEU A C 1
ATOM 914 O O . LEU A 1 119 ? -10.406 -0.749 8.203 1 85.62 119 LEU A O 1
ATOM 918 N N . GLY A 1 120 ? -8.539 0.265 8.773 1 89.75 120 GLY A N 1
ATOM 919 C CA . GLY A 1 120 ? -9.25 1.438 9.258 1 89.75 120 GLY A CA 1
ATOM 920 C C . GLY A 1 120 ? -9.984 2.184 8.156 1 89.75 120 GLY A C 1
ATOM 921 O O . GLY A 1 120 ? -9.609 2.1 6.984 1 89.75 120 GLY A O 1
ATOM 922 N N . SER A 1 121 ? -10.93 2.91 8.531 1 89.56 121 SER A N 1
ATOM 923 C CA . SER A 1 121 ? -11.805 3.609 7.59 1 89.56 121 SER A CA 1
ATOM 924 C C . SER A 1 121 ? -11.023 4.617 6.754 1 89.56 121 SER A C 1
ATOM 926 O O . SER A 1 121 ? -11.258 4.758 5.555 1 89.56 121 SER A O 1
ATOM 928 N N . THR A 1 122 ? -10.07 5.355 7.387 1 92.81 122 THR A N 1
ATOM 929 C CA . THR A 1 122 ? -9.266 6.328 6.652 1 92.81 122 THR A CA 1
ATOM 930 C C . THR A 1 122 ? -8.383 5.633 5.621 1 92.81 122 THR A C 1
ATOM 932 O O . THR A 1 122 ? -8.336 6.039 4.461 1 92.81 122 THR A O 1
ATOM 935 N N . ALA A 1 123 ? -7.719 4.621 6.051 1 94.25 123 ALA A N 1
ATOM 936 C CA . ALA A 1 123 ? -6.875 3.859 5.133 1 94.25 123 ALA A CA 1
ATOM 937 C C . ALA A 1 123 ? -7.695 3.289 3.98 1 94.25 123 ALA A C 1
ATOM 939 O O . ALA A 1 123 ? -7.273 3.35 2.822 1 94.25 123 ALA A O 1
ATOM 940 N N . HIS A 1 124 ? -8.836 2.814 4.305 1 92.44 124 HIS A N 1
ATOM 941 C CA . HIS A 1 124 ? -9.727 2.271 3.283 1 92.44 124 HIS A CA 1
ATOM 942 C C . HIS A 1 124 ? -10.078 3.328 2.24 1 92.44 124 HIS A C 1
ATOM 944 O O . HIS A 1 124 ? -9.977 3.078 1.038 1 92.44 124 HIS A O 1
ATOM 950 N N . ALA A 1 125 ? -10.453 4.434 2.709 1 92.94 125 ALA A N 1
ATOM 951 C CA . ALA A 1 125 ? -10.836 5.527 1.814 1 92.94 125 ALA A CA 1
ATOM 952 C C . ALA A 1 125 ? -9.656 5.953 0.943 1 92.94 125 ALA A C 1
ATOM 954 O O . ALA A 1 125 ? -9.812 6.188 -0.257 1 92.94 125 ALA A O 1
ATOM 955 N N . VAL A 1 126 ? -8.508 6.027 1.479 1 95.88 126 VAL A N 1
ATOM 956 C CA . VAL A 1 126 ? -7.324 6.484 0.762 1 95.88 126 VAL A CA 1
ATOM 957 C C . VAL A 1 126 ? -6.938 5.461 -0.301 1 95.88 126 VAL A C 1
ATOM 959 O O . VAL A 1 126 ? -6.676 5.82 -1.452 1 95.88 126 VAL A O 1
ATOM 962 N N . VAL A 1 127 ? -6.938 4.215 0.047 1 95.25 127 VAL A N 1
ATOM 963 C CA . VAL A 1 127 ? -6.574 3.164 -0.899 1 95.25 127 VAL A CA 1
ATOM 964 C C . VAL A 1 127 ? -7.555 3.162 -2.072 1 95.25 127 VAL A C 1
ATOM 966 O O . VAL A 1 127 ? -7.152 2.982 -3.223 1 95.25 127 VAL A O 1
ATOM 969 N N . ASN A 1 128 ? -8.766 3.438 -1.814 1 92.62 128 ASN A N 1
ATOM 970 C CA . ASN A 1 128 ? -9.812 3.354 -2.822 1 92.62 128 ASN A CA 1
ATOM 971 C C . ASN A 1 128 ? -9.812 4.57 -3.742 1 92.62 128 ASN A C 1
ATOM 973 O O . ASN A 1 128 ? -10.148 4.461 -4.922 1 92.62 128 ASN A O 1
ATOM 977 N N . HIS A 1 129 ? -9.359 5.707 -3.23 1 93.44 129 HIS A N 1
ATOM 978 C CA . HIS A 1 129 ? -9.633 6.93 -3.973 1 93.44 129 HIS A CA 1
ATOM 979 C C . HIS A 1 129 ? -8.344 7.605 -4.426 1 93.44 129 HIS A C 1
ATOM 981 O O . HIS A 1 129 ? -8.383 8.57 -5.191 1 93.44 129 HIS A O 1
ATOM 987 N N . SER A 1 130 ? -7.27 7.102 -3.961 1 94.94 130 SER A N 1
ATOM 988 C CA . SER A 1 130 ? -6.004 7.723 -4.336 1 94.94 130 SER A CA 1
ATOM 989 C C . SER A 1 130 ? -5.727 7.562 -5.824 1 94.94 130 SER A C 1
ATOM 991 O O . SER A 1 130 ? -6.066 6.535 -6.418 1 94.94 130 SER A O 1
ATOM 993 N N . VAL A 1 131 ? -5.035 8.562 -6.383 1 91.19 131 VAL A N 1
ATOM 994 C CA . VAL A 1 131 ? -4.637 8.484 -7.785 1 91.19 131 VAL A CA 1
ATOM 995 C C . VAL A 1 131 ? -3.182 8.023 -7.883 1 91.19 131 VAL A C 1
ATOM 997 O O . VAL A 1 131 ? -2.648 7.867 -8.984 1 91.19 131 VAL A O 1
ATOM 1000 N N . CYS A 1 132 ? -2.525 7.879 -6.789 1 95.56 132 CYS A N 1
ATOM 1001 C CA . CYS A 1 132 ? -1.155 7.383 -6.738 1 95.56 132 CYS A CA 1
ATOM 1002 C C . CYS A 1 132 ? -1.067 6.109 -5.902 1 95.56 132 CYS A C 1
ATOM 1004 O O . CYS A 1 132 ? -2.072 5.648 -5.359 1 95.56 132 CYS A O 1
ATOM 1006 N N . ASP A 1 133 ? 0.113 5.477 -5.855 1 97.31 133 ASP A N 1
ATOM 1007 C CA . ASP A 1 133 ? 0.321 4.254 -5.09 1 97.31 133 ASP A CA 1
ATOM 1008 C C . ASP A 1 133 ? 0.079 4.488 -3.6 1 97.31 133 ASP A C 1
ATOM 1010 O O . ASP A 1 133 ? 0.294 5.594 -3.098 1 97.31 133 ASP A O 1
ATOM 1014 N N . VAL A 1 134 ? -0.422 3.465 -2.895 1 97.94 134 VAL A N 1
ATOM 1015 C CA . VAL A 1 134 ? -0.652 3.562 -1.457 1 97.94 134 VAL A CA 1
ATOM 1016 C C . VAL A 1 134 ? -0.001 2.377 -0.749 1 97.94 134 VAL A C 1
ATOM 1018 O O . VAL A 1 134 ? -0.191 1.226 -1.148 1 97.94 134 VAL A O 1
ATOM 1021 N N . LEU A 1 135 ? 0.791 2.674 0.204 1 98.31 135 LEU A N 1
ATOM 1022 C CA . LEU A 1 135 ? 1.395 1.687 1.092 1 98.31 135 LEU A CA 1
ATOM 1023 C C . LEU A 1 135 ? 0.729 1.711 2.465 1 98.31 135 LEU A C 1
ATOM 1025 O O . LEU A 1 135 ? 0.797 2.717 3.174 1 98.31 135 LEU A O 1
ATOM 1029 N N . THR A 1 136 ? 0.038 0.656 2.77 1 97.25 136 THR A N 1
ATOM 1030 C CA . THR A 1 136 ? -0.552 0.517 4.094 1 97.25 136 THR A CA 1
ATOM 1031 C C . THR A 1 136 ? 0.4 -0.215 5.039 1 97.25 136 THR A C 1
ATOM 1033 O O . THR A 1 136 ? 0.831 -1.333 4.746 1 97.25 136 THR A O 1
ATOM 1036 N N . LEU A 1 137 ? 0.689 0.399 6.125 1 96.94 137 LEU A N 1
ATOM 1037 C CA . LEU A 1 137 ? 1.6 -0.176 7.109 1 96.94 137 LEU A CA 1
ATOM 1038 C C . LEU A 1 137 ? 0.829 -0.922 8.195 1 96.94 137 LEU A C 1
ATOM 1040 O O . LEU A 1 137 ? -0.14 -0.397 8.742 1 96.94 137 LEU A O 1
ATOM 1044 N N . LYS A 1 138 ? 1.304 -2.102 8.438 1 91.31 138 LYS A N 1
ATOM 1045 C CA . LYS A 1 138 ? 0.698 -2.889 9.508 1 91.31 138 LYS A CA 1
ATOM 1046 C C . LYS A 1 138 ? 1.426 -2.672 10.828 1 91.31 138 LYS A C 1
ATOM 1048 O O . LYS A 1 138 ? 2.648 -2.518 10.852 1 91.31 138 LYS A O 1
ATOM 1053 N N . ALA A 1 139 ? 0.539 -2.469 11.797 1 72.88 139 ALA A N 1
ATOM 1054 C CA . ALA A 1 139 ? 1.112 -2.283 13.125 1 72.88 139 ALA A CA 1
ATOM 1055 C C . ALA A 1 139 ? 1.627 -3.604 13.695 1 72.88 139 ALA A C 1
ATOM 1057 O O . ALA A 1 139 ? 1.086 -4.668 13.391 1 72.88 139 ALA A O 1
ATOM 1058 N N . ASP A 1 140 ? 2.867 -3.807 14.055 1 59.44 140 ASP A N 1
ATOM 1059 C CA . ASP A 1 140 ? 3.418 -4.988 14.711 1 59.44 140 ASP A CA 1
ATOM 1060 C C . ASP A 1 140 ? 2.549 -5.418 15.891 1 59.44 140 ASP A C 1
ATOM 1062 O O . ASP A 1 140 ? 1.866 -4.59 16.5 1 59.44 140 ASP A O 1
ATOM 1066 N N . MET B 1 1 ? 13.219 -3.621 7.938 1 85.25 1 MET B N 1
ATOM 1067 C CA . MET B 1 1 ? 13.242 -3.322 6.508 1 85.25 1 MET B CA 1
ATOM 1068 C C . MET B 1 1 ? 12.742 -4.512 5.695 1 85.25 1 MET B C 1
ATOM 1070 O O . MET B 1 1 ? 12.672 -5.633 6.207 1 85.25 1 MET B O 1
ATOM 1074 N N . TYR B 1 2 ? 12.266 -4.188 4.348 1 96.19 2 TYR B N 1
ATOM 1075 C CA . TYR B 1 2 ? 11.711 -5.25 3.51 1 96.19 2 TYR B CA 1
ATOM 1076 C C . TYR B 1 2 ? 12.828 -6.098 2.904 1 96.19 2 TYR B C 1
ATOM 1078 O O . TYR B 1 2 ? 13.703 -5.578 2.205 1 96.19 2 TYR B O 1
ATOM 1086 N N . THR B 1 3 ? 12.844 -7.414 3.201 1 98.06 3 THR B N 1
ATOM 1087 C CA . THR B 1 3 ? 13.828 -8.32 2.617 1 98.06 3 THR B CA 1
ATOM 1088 C C . THR B 1 3 ? 13.164 -9.289 1.645 1 98.06 3 THR B C 1
ATOM 1090 O O . THR B 1 3 ? 13.805 -9.758 0.7 1 98.06 3 THR B O 1
ATOM 1093 N N . ASN B 1 4 ? 11.922 -9.633 1.939 1 98.69 4 ASN B N 1
ATOM 1094 C CA . ASN B 1 4 ? 11.094 -10.469 1.083 1 98.69 4 ASN B CA 1
ATOM 1095 C C . ASN B 1 4 ? 9.812 -9.758 0.67 1 98.69 4 ASN B C 1
ATOM 1097 O O . ASN B 1 4 ? 9.039 -9.305 1.522 1 98.69 4 ASN B O 1
ATOM 1101 N N . ILE B 1 5 ? 9.609 -9.656 -0.609 1 98.81 5 ILE B N 1
ATOM 1102 C CA . ILE B 1 5 ? 8.453 -8.961 -1.154 1 98.81 5 ILE B CA 1
ATOM 1103 C C . ILE B 1 5 ? 7.703 -9.883 -2.117 1 98.81 5 ILE B C 1
ATOM 1105 O O . ILE B 1 5 ? 8.32 -10.578 -2.928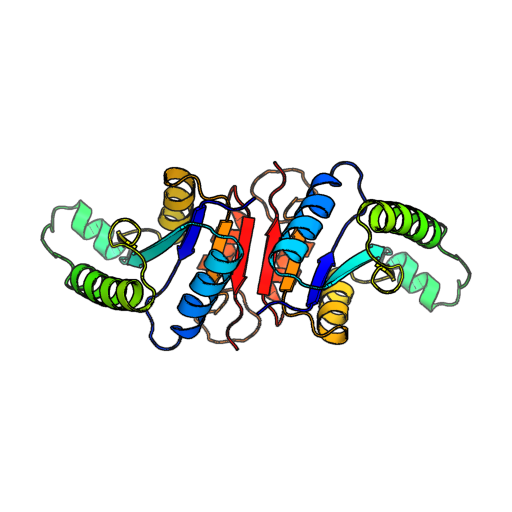 1 98.81 5 ILE B O 1
ATOM 1109 N N . LEU B 1 6 ? 6.414 -9.953 -1.987 1 98.88 6 LEU B N 1
ATOM 1110 C CA . LEU B 1 6 ? 5.57 -10.719 -2.898 1 98.88 6 LEU B CA 1
ATOM 1111 C C . LEU B 1 6 ? 4.805 -9.797 -3.838 1 98.88 6 LEU B C 1
ATOM 1113 O O . LEU B 1 6 ? 4.137 -8.859 -3.389 1 98.88 6 LEU B O 1
ATOM 1117 N N . PHE B 1 7 ? 4.949 -10.023 -5.066 1 98.81 7 PHE B N 1
ATOM 1118 C CA . PHE B 1 7 ? 4.109 -9.344 -6.043 1 98.81 7 PHE B CA 1
ATOM 1119 C C . PHE B 1 7 ? 3.098 -10.305 -6.652 1 98.81 7 PHE B C 1
ATOM 1121 O O . PHE B 1 7 ? 3.475 -11.305 -7.262 1 98.81 7 PHE B O 1
ATOM 1128 N N . ALA B 1 8 ? 1.833 -10.008 -6.461 1 98.12 8 ALA B N 1
ATOM 1129 C CA . ALA B 1 8 ? 0.743 -10.758 -7.078 1 98.12 8 ALA B CA 1
ATOM 1130 C C . ALA B 1 8 ? 0.392 -10.188 -8.445 1 98.12 8 ALA B C 1
ATOM 1132 O O . ALA B 1 8 ? -0.061 -9.039 -8.555 1 98.12 8 ALA B O 1
ATOM 1133 N N . THR B 1 9 ? 0.531 -11.016 -9.461 1 96 9 THR B N 1
ATOM 1134 C CA . THR B 1 9 ? 0.364 -10.531 -10.828 1 96 9 THR B CA 1
ATOM 1135 C C . THR B 1 9 ? -0.729 -11.312 -11.547 1 96 9 THR B C 1
ATOM 1137 O O . THR B 1 9 ? -0.931 -12.5 -11.281 1 96 9 THR B O 1
ATOM 1140 N N . ASP B 1 10 ? -1.34 -10.633 -12.516 1 91.94 10 ASP B N 1
ATOM 1141 C CA . ASP B 1 10 ? -2.35 -11.312 -13.32 1 91.94 10 ASP B CA 1
ATOM 1142 C C . ASP B 1 10 ? -1.774 -11.758 -14.656 1 91.94 10 ASP B C 1
ATOM 1144 O O . ASP B 1 10 ? -2.48 -12.352 -15.477 1 91.94 10 ASP B O 1
ATOM 1148 N N . LEU B 1 11 ? -0.585 -11.43 -15.023 1 92.94 11 LEU B N 1
ATOM 1149 C CA . LEU B 1 11 ? 0.2 -11.859 -16.172 1 92.94 11 LEU B CA 1
ATOM 1150 C C . LEU B 1 11 ? -0.253 -11.141 -17.438 1 92.94 11 LEU B C 1
ATOM 1152 O O . LEU B 1 11 ? 0.289 -11.375 -18.531 1 92.94 11 LEU B O 1
ATOM 1156 N N . LEU B 1 12 ? -1.265 -10.227 -17.297 1 87.81 12 LEU B N 1
ATOM 1157 C CA . LEU B 1 12 ? -1.755 -9.531 -18.484 1 87.81 12 LEU B CA 1
ATOM 1158 C C . LEU B 1 12 ? -0.702 -8.578 -19.031 1 87.81 12 LEU B C 1
ATOM 1160 O O . LEU B 1 12 ? -0.086 -7.824 -18.266 1 87.81 12 LEU B O 1
ATOM 1164 N N . ASN B 1 13 ? -0.543 -8.609 -20.281 1 84.31 13 ASN B N 1
ATOM 1165 C CA . ASN B 1 13 ? 0.42 -7.73 -20.938 1 84.31 13 ASN B CA 1
ATOM 1166 C C . ASN B 1 13 ? 0.112 -6.258 -20.672 1 84.31 13 ASN B C 1
ATOM 1168 O O . ASN B 1 13 ? 1.025 -5.441 -20.547 1 84.31 13 ASN B O 1
ATOM 1172 N N . GLU B 1 14 ? -1.136 -5.969 -20.578 1 85.06 14 GLU B N 1
ATOM 1173 C CA . GLU B 1 14 ? -1.553 -4.59 -20.344 1 85.06 14 GLU B CA 1
ATOM 1174 C C . GLU B 1 14 ? -1.05 -4.094 -18.984 1 85.06 14 GLU B C 1
ATOM 1176 O O . GLU B 1 14 ? -1.004 -2.889 -18.734 1 85.06 14 GLU B O 1
ATOM 1181 N N . HIS B 1 15 ? -0.617 -5.125 -18.172 1 87.56 15 HIS B N 1
ATOM 1182 C CA . HIS B 1 15 ? -0.187 -4.75 -16.828 1 87.56 15 HIS B CA 1
ATOM 1183 C C . HIS B 1 15 ? 1.302 -5.012 -16.641 1 87.56 15 HIS B C 1
ATOM 1185 O O . HIS B 1 15 ? 1.786 -5.051 -15.5 1 87.56 15 HIS B O 1
ATOM 1191 N N . SER B 1 16 ? 1.985 -5.184 -17.719 1 90.31 16 SER B N 1
ATOM 1192 C CA . SER B 1 16 ? 3.41 -5.488 -17.641 1 90.31 16 SER B CA 1
ATOM 1193 C C . SER B 1 16 ? 4.176 -4.379 -16.922 1 90.31 16 SER B C 1
ATOM 1195 O O . SER B 1 16 ? 5.152 -4.648 -16.234 1 90.31 16 SER B O 1
ATOM 1197 N N . HIS B 1 17 ? 3.73 -3.164 -17.078 1 93 17 HIS B N 1
ATOM 1198 C CA . HIS B 1 17 ? 4.387 -2.035 -16.438 1 93 17 HIS B CA 1
ATOM 1199 C C . HIS B 1 17 ? 4.316 -2.16 -14.914 1 93 17 HIS B C 1
ATOM 1201 O O . HIS B 1 17 ? 5.211 -1.687 -14.211 1 93 17 HIS B O 1
ATOM 1207 N N . LEU B 1 18 ? 3.287 -2.834 -14.391 1 95.06 18 LEU B N 1
ATOM 1208 C CA . LEU B 1 18 ? 3.164 -3.025 -12.953 1 95.06 18 LEU B CA 1
ATOM 1209 C C . LEU B 1 18 ? 4.203 -4.02 -12.445 1 95.06 18 LEU B C 1
ATOM 1211 O O . LEU B 1 18 ? 4.754 -3.848 -11.359 1 95.06 18 LEU B O 1
ATOM 1215 N N . THR B 1 19 ? 4.434 -5.039 -13.25 1 95.62 19 THR B N 1
ATOM 1216 C CA . THR B 1 19 ? 5.449 -6.02 -12.875 1 95.62 19 THR B CA 1
ATOM 1217 C C . THR B 1 19 ? 6.836 -5.383 -12.867 1 95.62 19 THR B C 1
ATOM 1219 O O . THR B 1 19 ? 7.621 -5.609 -11.945 1 95.62 19 THR B O 1
ATOM 1222 N N . GLU B 1 20 ? 7.078 -4.609 -13.844 1 96.38 20 GLU B N 1
ATOM 1223 C CA . GLU B 1 20 ? 8.344 -3.885 -13.898 1 96.38 20 GLU B CA 1
ATOM 1224 C C . GLU B 1 20 ? 8.484 -2.926 -12.719 1 96.38 20 GLU B C 1
ATOM 1226 O O . GLU B 1 20 ? 9.562 -2.826 -12.125 1 96.38 20 GLU B O 1
ATOM 1231 N N . LYS B 1 21 ? 7.426 -2.299 -12.438 1 97.12 21 LYS B N 1
ATOM 1232 C CA . LYS B 1 21 ? 7.43 -1.368 -11.312 1 97.12 21 LYS B CA 1
ATOM 1233 C C . LYS B 1 21 ? 7.699 -2.096 -10 1 97.12 21 LYS B C 1
ATOM 1235 O O . LYS B 1 21 ? 8.508 -1.64 -9.188 1 97.12 21 LYS B O 1
ATOM 1240 N N . ALA B 1 22 ? 7.043 -3.188 -9.797 1 97.94 22 ALA B N 1
ATOM 1241 C CA . ALA B 1 22 ? 7.262 -3.99 -8.594 1 97.94 22 ALA B CA 1
ATOM 1242 C C . ALA B 1 22 ? 8.711 -4.445 -8.492 1 97.94 22 ALA B C 1
ATOM 1244 O O . ALA B 1 22 ? 9.312 -4.402 -7.418 1 97.94 22 ALA B O 1
ATOM 1245 N N . ALA B 1 23 ? 9.258 -4.844 -9.617 1 98.06 23 ALA B N 1
ATOM 1246 C CA . ALA B 1 23 ? 10.648 -5.289 -9.648 1 98.06 23 ALA B CA 1
ATOM 1247 C C . ALA B 1 23 ? 11.594 -4.148 -9.281 1 98.06 23 ALA B C 1
ATOM 1249 O O . ALA B 1 23 ? 12.547 -4.34 -8.523 1 98.06 23 ALA B O 1
ATOM 1250 N N . ASN B 1 24 ? 11.359 -2.986 -9.805 1 97.56 24 ASN B N 1
ATOM 1251 C CA . ASN B 1 24 ? 12.18 -1.819 -9.492 1 97.56 24 ASN B CA 1
ATOM 1252 C C . ASN B 1 24 ? 12.094 -1.448 -8.016 1 97.56 24 ASN B C 1
ATOM 1254 O O . ASN B 1 24 ? 13.109 -1.107 -7.398 1 97.56 24 ASN B O 1
ATOM 1258 N N . ILE B 1 25 ? 10.938 -1.546 -7.496 1 97.94 25 ILE B N 1
ATOM 1259 C CA . ILE B 1 25 ? 10.727 -1.256 -6.078 1 97.94 25 ILE B CA 1
ATOM 1260 C C . ILE B 1 25 ? 11.516 -2.248 -5.23 1 97.94 25 ILE B C 1
ATOM 1262 O O . ILE B 1 25 ? 12.227 -1.853 -4.305 1 97.94 25 ILE B O 1
ATOM 1266 N N . ALA B 1 26 ? 11.398 -3.494 -5.547 1 98.19 26 ALA B N 1
ATOM 1267 C CA . ALA B 1 26 ? 12.141 -4.512 -4.809 1 98.19 26 ALA B CA 1
ATOM 1268 C C . ALA B 1 26 ? 13.641 -4.254 -4.883 1 98.19 26 ALA B C 1
ATOM 1270 O O . ALA B 1 26 ? 14.352 -4.406 -3.887 1 98.19 26 ALA B O 1
ATOM 1271 N N . LYS B 1 27 ? 14.07 -3.855 -6.027 1 97.12 27 LYS B N 1
ATOM 1272 C CA . LYS B 1 27 ? 15.484 -3.553 -6.223 1 97.12 27 LYS B CA 1
ATOM 1273 C C . LYS B 1 27 ? 15.922 -2.391 -5.336 1 97.12 27 LYS B C 1
ATOM 1275 O O . LYS B 1 27 ? 17 -2.43 -4.742 1 97.12 27 LYS B O 1
ATOM 1280 N N . GLN B 1 28 ? 15.133 -1.415 -5.246 1 96.25 28 GLN B N 1
ATOM 1281 C CA . GLN B 1 28 ? 15.461 -0.248 -4.434 1 96.25 28 GLN B CA 1
ATOM 1282 C C . GLN B 1 28 ? 15.555 -0.615 -2.955 1 96.25 28 GLN B C 1
ATOM 1284 O O . GLN B 1 28 ? 16.344 -0.021 -2.213 1 96.25 28 GLN B O 1
ATOM 1289 N N . PHE B 1 29 ? 14.805 -1.621 -2.576 1 97.31 29 PHE B N 1
ATOM 1290 C CA . PHE B 1 29 ? 14.867 -2.088 -1.195 1 97.31 29 PHE B CA 1
ATOM 1291 C C . PHE B 1 29 ? 15.961 -3.127 -1.021 1 97.31 29 PHE B C 1
ATOM 1293 O O . PHE B 1 29 ? 16.188 -3.615 0.087 1 97.31 29 PHE B O 1
ATOM 1300 N N . ASN B 1 30 ? 16.609 -3.498 -2.156 1 97.31 30 ASN B N 1
ATOM 1301 C CA . ASN B 1 30 ? 17.531 -4.629 -2.15 1 97.31 30 ASN B CA 1
ATOM 1302 C C . ASN B 1 30 ? 16.875 -5.883 -1.575 1 97.31 30 ASN B C 1
ATOM 1304 O O . ASN B 1 30 ? 17.469 -6.57 -0.742 1 97.31 30 ASN B O 1
ATOM 1308 N N . ALA B 1 31 ? 15.656 -6.102 -1.97 1 98.38 31 ALA B N 1
ATOM 1309 C CA . ALA B 1 31 ? 14.852 -7.207 -1.453 1 98.38 31 ALA B CA 1
ATOM 1310 C C . ALA B 1 31 ? 14.664 -8.289 -2.51 1 98.38 31 ALA B C 1
ATOM 1312 O O . ALA B 1 31 ? 14.789 -8.023 -3.709 1 98.38 31 ALA B O 1
ATOM 1313 N N . LYS B 1 32 ? 14.398 -9.484 -2.09 1 98.5 32 LYS B N 1
ATOM 1314 C CA . LYS B 1 32 ? 13.969 -10.57 -2.971 1 98.5 32 LYS B CA 1
ATOM 1315 C C . LYS B 1 32 ? 12.508 -10.391 -3.391 1 98.5 32 LYS B C 1
ATOM 1317 O O . LYS B 1 32 ? 11.641 -10.141 -2.551 1 98.5 32 LYS B O 1
ATOM 1322 N N . LEU B 1 33 ? 12.328 -10.453 -4.645 1 98.81 33 LEU B N 1
ATOM 1323 C CA . LEU B 1 33 ? 10.969 -10.359 -5.168 1 98.81 33 LEU B CA 1
ATOM 1324 C C . LEU B 1 33 ? 10.445 -11.734 -5.578 1 98.81 33 LEU B C 1
ATOM 1326 O O . LEU B 1 33 ? 11.109 -12.453 -6.328 1 98.81 33 LEU B O 1
ATOM 1330 N N . TYR B 1 34 ? 9.336 -12.086 -5.023 1 98.88 34 TYR B N 1
ATOM 1331 C CA . TYR B 1 34 ? 8.594 -13.273 -5.445 1 98.88 34 TYR B CA 1
ATOM 1332 C C . TYR B 1 34 ? 7.406 -12.891 -6.32 1 98.88 34 TYR B C 1
ATOM 1334 O O . TYR B 1 34 ? 6.703 -11.914 -6.035 1 98.88 34 TYR B O 1
ATOM 1342 N N . LEU B 1 35 ? 7.23 -13.609 -7.387 1 98.69 35 LEU B N 1
ATOM 1343 C CA . LEU B 1 35 ? 6.074 -13.438 -8.258 1 98.69 35 LEU B CA 1
ATOM 1344 C C . LEU B 1 35 ? 5.051 -14.547 -8.031 1 98.69 35 LEU B C 1
ATOM 1346 O O . LEU B 1 35 ? 5.41 -15.719 -7.961 1 98.69 35 LEU B O 1
ATOM 1350 N N . LEU B 1 36 ? 3.826 -14.133 -7.93 1 98.56 36 LEU B N 1
ATOM 1351 C CA . LEU B 1 36 ? 2.758 -15.117 -7.758 1 98.56 36 LEU B CA 1
ATOM 1352 C C . LEU B 1 36 ? 1.603 -14.828 -8.711 1 98.56 36 LEU B C 1
ATOM 1354 O O . LEU B 1 36 ? 1.13 -13.695 -8.797 1 98.56 36 LEU B O 1
ATOM 1358 N N . HIS B 1 37 ? 1.238 -15.805 -9.43 1 97.62 37 HIS B N 1
ATOM 1359 C CA . HIS B 1 37 ? -0.016 -15.805 -10.172 1 97.62 37 HIS B CA 1
ATOM 1360 C C . HIS B 1 37 ? -0.941 -16.922 -9.688 1 97.62 37 HIS B C 1
ATOM 1362 O O . HIS B 1 37 ? -0.507 -18.062 -9.508 1 97.62 37 HIS B O 1
ATOM 1368 N N . VAL B 1 38 ? -2.186 -16.547 -9.5 1 96.25 38 VAL B N 1
ATOM 1369 C CA . VAL B 1 38 ? -3.172 -17.516 -9.047 1 96.25 38 VAL B CA 1
ATOM 1370 C C . VAL B 1 38 ? -4.27 -17.672 -10.094 1 96.25 38 VAL B C 1
ATOM 1372 O O . VAL B 1 38 ? -4.852 -16.672 -10.539 1 96.25 38 VAL B O 1
ATOM 1375 N N . ILE B 1 39 ? -4.5 -18.844 -10.539 1 92.75 39 ILE B N 1
ATOM 1376 C CA . ILE B 1 39 ? -5.586 -19.172 -11.453 1 92.75 39 ILE B CA 1
ATOM 1377 C C . ILE B 1 39 ? -6.848 -19.5 -10.656 1 92.75 39 ILE B C 1
ATOM 1379 O O . ILE B 1 39 ? -6.867 -20.438 -9.867 1 92.75 39 ILE B O 1
ATOM 1383 N N . GLU B 1 40 ? -7.785 -18.516 -10.875 1 85.75 40 GLU B N 1
ATOM 1384 C CA . GLU B 1 40 ? -9.039 -18.75 -10.172 1 85.75 40 GLU B CA 1
ATOM 1385 C C . GLU B 1 40 ? -9.906 -19.766 -10.898 1 85.75 40 GLU B C 1
ATOM 1387 O O . GLU B 1 40 ? -10.133 -19.656 -12.109 1 85.75 40 GLU B O 1
ATOM 1392 N N . LEU B 1 41 ? -10.148 -20.922 -10.359 1 73.81 41 LEU B N 1
ATOM 1393 C CA . LEU B 1 41 ? -11.055 -21.891 -10.969 1 73.81 41 LEU B CA 1
ATOM 1394 C C . LEU B 1 41 ? -12.469 -21.719 -10.43 1 73.81 41 LEU B C 1
ATOM 1396 O O . LEU B 1 41 ? -12.656 -21.422 -9.25 1 73.81 41 LEU B O 1
ATOM 1400 N N . PRO B 1 42 ? -13.422 -21.516 -11.445 1 64.5 42 PRO B N 1
ATOM 1401 C CA . PRO B 1 42 ? -14.812 -21.484 -10.984 1 64.5 42 PRO B CA 1
ATOM 1402 C C . PRO B 1 42 ? -15.133 -22.609 -10 1 64.5 42 PRO B C 1
ATOM 1404 O O . PRO B 1 42 ? -14.531 -23.672 -10.062 1 64.5 42 PRO B O 1
ATOM 1407 N N . THR B 1 43 ? -15.828 -22.125 -8.914 1 60.22 43 THR B N 1
ATOM 1408 C CA . THR B 1 43 ? -16.266 -23.031 -7.863 1 60.22 43 THR B CA 1
ATOM 1409 C C . THR B 1 43 ? -16.797 -24.328 -8.461 1 60.22 43 THR B C 1
ATOM 1411 O O . THR B 1 43 ? -16.578 -25.406 -7.91 1 60.22 43 THR B O 1
ATOM 1414 N N . SER B 1 44 ? -17.484 -24.156 -9.594 1 59.03 44 SER B N 1
ATOM 1415 C CA . SER B 1 44 ? -18.094 -25.328 -10.211 1 59.03 44 SER B CA 1
ATOM 1416 C C . SER B 1 44 ? -17.047 -26.344 -10.656 1 59.03 44 SER B C 1
ATOM 1418 O O . SER B 1 44 ? -17.234 -27.547 -10.531 1 59.03 44 SER B O 1
ATOM 1420 N N . ILE B 1 45 ? -15.953 -25.797 -11.047 1 59.16 45 ILE B N 1
ATOM 1421 C CA . ILE B 1 45 ? -14.898 -26.672 -11.547 1 59.16 45 ILE B CA 1
ATOM 1422 C C . ILE B 1 45 ? -14.156 -27.312 -10.367 1 59.16 45 ILE B C 1
ATOM 1424 O O . ILE B 1 45 ? -13.797 -28.484 -10.422 1 59.16 45 ILE B O 1
ATOM 1428 N N . LEU B 1 46 ? -14.102 -26.5 -9.312 1 57.62 46 LEU B N 1
ATOM 1429 C CA . LEU B 1 46 ? -13.438 -27.031 -8.125 1 57.62 46 LEU B CA 1
ATOM 1430 C C . LEU B 1 46 ? -14.211 -28.203 -7.547 1 57.62 46 LEU B C 1
ATOM 1432 O O . LEU B 1 46 ? -13.617 -29.203 -7.125 1 57.62 46 LEU B O 1
ATOM 1436 N N . ILE B 1 47 ? -15.516 -27.984 -7.598 1 58.34 47 ILE B N 1
ATOM 1437 C CA . ILE B 1 47 ? -16.391 -29.047 -7.129 1 58.34 47 ILE B CA 1
ATOM 1438 C C . ILE B 1 47 ? -16.234 -30.281 -8.031 1 58.34 47 ILE B C 1
ATOM 1440 O O . ILE B 1 47 ? -16.188 -31.406 -7.543 1 58.34 47 ILE B O 1
ATOM 1444 N N . ALA B 1 48 ? -16.078 -30 -9.219 1 58.59 48 ALA B N 1
ATOM 1445 C CA . ALA B 1 48 ? -16 -31.109 -10.156 1 58.59 48 ALA B CA 1
ATOM 1446 C C . ALA B 1 48 ? -14.688 -31.875 -10.008 1 58.59 48 ALA B C 1
ATOM 1448 O O . ALA B 1 48 ? -14.664 -33.094 -10.055 1 58.59 48 ALA B O 1
ATOM 1449 N N . GLN B 1 49 ? -13.586 -31.125 -9.742 1 59.16 49 GLN B N 1
ATOM 1450 C CA . GLN B 1 49 ? -12.297 -31.766 -9.508 1 59.16 49 GLN B CA 1
ATOM 1451 C C . GLN B 1 49 ? -12.305 -32.562 -8.211 1 59.16 49 GLN B C 1
ATOM 1453 O O . GLN B 1 49 ? -11.711 -33.656 -8.141 1 59.16 49 GLN B O 1
ATOM 1458 N N . GLY B 1 50 ? -12.859 -31.891 -7.262 1 57.44 50 GLY B N 1
ATOM 1459 C CA . GLY B 1 50 ? -13.008 -32.625 -6.02 1 57.44 50 GLY B CA 1
ATOM 1460 C C . GLY B 1 50 ? -13.758 -33.938 -6.195 1 57.44 50 GLY B C 1
ATOM 1461 O O . GLY B 1 50 ? -13.508 -34.906 -5.473 1 57.44 50 GLY B O 1
ATOM 1462 N N . LEU B 1 51 ? -14.688 -34.031 -7.102 1 58.59 51 LEU B N 1
ATOM 1463 C CA . LEU B 1 51 ? -15.461 -35.25 -7.344 1 58.59 51 LEU B CA 1
ATOM 1464 C C . LEU B 1 51 ? -14.703 -36.219 -8.25 1 58.59 51 LEU B C 1
ATOM 1466 O O . LEU B 1 51 ? -15.211 -37.281 -8.586 1 58.59 51 LEU B O 1
ATOM 1470 N N . GLY B 1 52 ? -13.445 -36.094 -8.492 1 52.56 52 GLY B N 1
ATOM 1471 C CA . GLY B 1 52 ? -12.641 -37.062 -9.188 1 52.56 52 GLY B CA 1
ATOM 1472 C C . GLY B 1 52 ? -12.477 -36.781 -10.664 1 52.56 52 GLY B C 1
ATOM 1473 O O . GLY B 1 52 ? -11.922 -37.594 -11.414 1 52.56 52 GLY B O 1
ATOM 1474 N N . PHE B 1 53 ? -13.344 -35.938 -11.203 1 51.91 53 PHE B N 1
ATOM 1475 C CA . PHE B 1 53 ? -13.094 -35.594 -12.594 1 51.91 53 PHE B CA 1
ATOM 1476 C C . PHE B 1 53 ? -11.766 -34.844 -12.75 1 51.91 53 PHE B C 1
ATOM 1478 O O . PHE B 1 53 ? -11.625 -33.719 -12.281 1 51.91 53 PHE B O 1
ATOM 1485 N N . THR B 1 54 ? -10.656 -35.688 -12.43 1 47.72 54 THR B N 1
ATOM 1486 C CA . THR B 1 54 ? -9.258 -35.375 -12.109 1 47.72 54 THR B CA 1
ATOM 1487 C C . THR B 1 54 ? -8.656 -34.438 -13.133 1 47.72 54 THR B C 1
ATOM 1489 O O . THR B 1 54 ? -7.922 -33.5 -12.766 1 47.72 54 THR B O 1
ATOM 1492 N N . GLU B 1 55 ? -8.273 -35.125 -14.391 1 47.72 55 GLU B N 1
ATOM 1493 C CA . GLU B 1 55 ? -7.051 -34.875 -15.148 1 47.72 55 GLU B CA 1
ATOM 1494 C C . GLU B 1 55 ? -7.086 -33.469 -15.805 1 47.72 55 GLU B C 1
ATOM 1496 O O . GLU B 1 55 ? -6.426 -33.25 -16.828 1 47.72 55 GLU B O 1
ATOM 1501 N N . LEU B 1 56 ? -8.008 -32.75 -15.617 1 44.97 56 LEU B N 1
ATOM 1502 C CA . LEU B 1 56 ? -7.836 -31.562 -16.453 1 44.97 56 LEU B CA 1
ATOM 1503 C C . LEU B 1 56 ? -6.539 -30.844 -16.094 1 44.97 56 LEU B C 1
ATOM 1505 O O . LEU B 1 56 ? -6.445 -30.188 -15.055 1 44.97 56 LEU B O 1
ATOM 1509 N N . ALA B 1 57 ? -5.379 -31.531 -16.266 1 49.62 57 ALA B N 1
ATOM 1510 C CA . ALA B 1 57 ? -4.191 -30.703 -16.422 1 49.62 57 ALA B CA 1
ATOM 1511 C C . ALA B 1 57 ? -4.559 -29.312 -16.969 1 49.62 57 ALA B C 1
ATOM 1513 O O . ALA B 1 57 ? -5.133 -29.203 -18.047 1 49.62 57 ALA B O 1
ATOM 1514 N N . ASN B 1 58 ? -4.895 -28.359 -16.188 1 54.66 58 ASN B N 1
ATOM 1515 C CA . ASN B 1 58 ? -5.496 -27.156 -16.734 1 54.66 58 ASN B CA 1
ATOM 1516 C C . ASN B 1 58 ? -4.527 -26.406 -17.656 1 54.66 58 ASN B C 1
ATOM 1518 O O . ASN B 1 58 ? -3.502 -25.891 -17.188 1 54.66 58 ASN B O 1
ATOM 1522 N N . PRO B 1 59 ? -4.398 -26.891 -18.969 1 57.66 59 PRO B N 1
ATOM 1523 C CA . PRO B 1 59 ? -3.703 -26.078 -19.969 1 57.66 59 PRO B CA 1
ATOM 1524 C C . PRO B 1 59 ? -3.508 -24.625 -19.531 1 57.66 59 PRO B C 1
ATOM 1526 O O . PRO B 1 59 ? -2.514 -24 -19.906 1 57.66 59 PRO B O 1
ATOM 1529 N N . SER B 1 60 ? -4.148 -24.359 -18.5 1 79.19 60 SER B N 1
ATOM 1530 C CA . SER B 1 60 ? -4.121 -22.953 -18.094 1 79.19 60 SER B CA 1
ATOM 1531 C C . SER B 1 60 ? -2.936 -22.672 -17.172 1 79.19 60 SER B C 1
ATOM 1533 O O . SER B 1 60 ? -2.275 -21.641 -17.297 1 79.19 60 SER B O 1
ATOM 1535 N N . LYS B 1 61 ? -2.457 -23.812 -16.516 1 88.19 61 LYS B N 1
ATOM 1536 C CA . LYS B 1 61 ? -1.36 -23.562 -15.586 1 88.19 61 LYS B CA 1
ATOM 1537 C C . LYS B 1 61 ? -0.017 -23.531 -16.312 1 88.19 61 LYS B C 1
ATOM 1539 O O . LYS B 1 61 ? 0.838 -22.688 -16.016 1 88.19 61 LYS B O 1
ATOM 1544 N N . GLU B 1 62 ? 0.153 -24.5 -17.25 1 90.44 62 GLU B N 1
ATOM 1545 C CA . GLU B 1 62 ? 1.393 -24.531 -18.031 1 90.44 62 GLU B CA 1
ATOM 1546 C C . GLU B 1 62 ? 1.582 -23.25 -18.828 1 90.44 62 GLU B C 1
ATOM 1548 O O . GLU B 1 62 ? 2.697 -22.734 -18.922 1 90.44 62 GLU B O 1
ATOM 1553 N N . ASP B 1 63 ? 0.536 -22.828 -19.406 1 91.38 63 ASP B N 1
ATOM 1554 C CA . ASP B 1 63 ? 0.593 -21.562 -20.141 1 91.38 63 ASP B CA 1
ATOM 1555 C C . ASP B 1 63 ? 0.968 -20.406 -19.234 1 91.38 63 ASP B C 1
ATOM 1557 O O . ASP B 1 63 ? 1.819 -19.578 -19.578 1 91.38 63 ASP B O 1
ATOM 1561 N N . ALA B 1 64 ? 0.365 -20.422 -18.094 1 94.44 64 ALA B N 1
ATOM 1562 C CA . ALA B 1 64 ? 0.65 -19.359 -17.125 1 94.44 64 ALA B CA 1
ATOM 1563 C C . ALA B 1 64 ? 2.104 -19.422 -16.656 1 94.44 64 ALA B C 1
ATOM 1565 O O . ALA B 1 64 ? 2.758 -18.375 -16.516 1 94.44 64 ALA B O 1
ATOM 1566 N N . GLN B 1 65 ? 2.557 -20.625 -16.469 1 95.81 65 GLN B N 1
ATOM 1567 C CA . GLN B 1 65 ? 3.939 -20.797 -16.031 1 95.81 65 GLN B CA 1
ATOM 1568 C C . GLN B 1 65 ? 4.91 -20.312 -17.109 1 95.81 65 GLN B C 1
ATOM 1570 O O . GLN B 1 65 ? 5.93 -19.688 -16.781 1 95.81 65 GLN B O 1
ATOM 1575 N N . THR B 1 66 ? 4.559 -20.609 -18.312 1 95.62 66 THR B N 1
ATOM 1576 C CA . THR B 1 66 ? 5.398 -20.156 -19.422 1 95.62 66 THR B CA 1
ATOM 1577 C C . THR B 1 66 ? 5.465 -18.641 -19.469 1 95.62 66 THR B C 1
ATOM 1579 O O . THR B 1 66 ? 6.551 -18.062 -19.578 1 95.62 66 THR B O 1
ATOM 1582 N N . VAL B 1 67 ? 4.312 -18.016 -19.344 1 95.75 67 VAL B N 1
ATOM 1583 C CA . VAL B 1 67 ? 4.25 -16.547 -19.375 1 95.75 67 VAL B CA 1
ATOM 1584 C C . VAL B 1 67 ? 5.02 -15.977 -18.188 1 95.75 67 VAL B C 1
ATOM 1586 O O . VAL B 1 67 ? 5.82 -15.055 -18.359 1 95.75 67 VAL B O 1
ATOM 1589 N N . LEU B 1 68 ? 4.836 -16.562 -17 1 97.19 68 LEU B N 1
ATOM 1590 C CA . LEU B 1 68 ? 5.52 -16.078 -15.805 1 97.19 68 LEU B CA 1
ATOM 1591 C C . LEU B 1 68 ? 7.031 -16.25 -15.938 1 97.19 68 LEU B C 1
ATOM 1593 O O . LEU B 1 68 ? 7.793 -15.367 -15.523 1 97.19 68 LEU B O 1
ATOM 1597 N N . SER B 1 69 ? 7.426 -17.344 -16.531 1 97.25 69 SER B N 1
ATOM 1598 C CA . SER B 1 69 ? 8.852 -17.594 -16.719 1 97.25 69 SER B CA 1
ATOM 1599 C C . SER B 1 69 ? 9.477 -16.547 -17.641 1 97.25 69 SER B C 1
ATOM 1601 O O . SER B 1 69 ? 10.594 -16.094 -17.391 1 97.25 69 SER B O 1
ATOM 1603 N N . LEU B 1 70 ? 8.805 -16.203 -18.688 1 96.69 70 LEU B N 1
ATOM 1604 C CA . LEU B 1 70 ? 9.281 -15.18 -19.594 1 96.69 70 LEU B CA 1
ATOM 1605 C C . LEU B 1 70 ? 9.422 -13.836 -18.891 1 96.69 70 LEU B C 1
ATOM 1607 O O . LEU B 1 70 ? 10.422 -13.141 -19.047 1 96.69 70 LEU B O 1
ATOM 1611 N N . ILE B 1 71 ? 8.445 -13.531 -18.109 1 96.12 71 ILE B N 1
ATOM 1612 C CA . ILE B 1 71 ? 8.461 -12.297 -17.344 1 96.12 71 ILE B CA 1
ATOM 1613 C C . ILE B 1 71 ? 9.625 -12.32 -16.344 1 96.12 71 ILE B C 1
ATOM 1615 O O . ILE B 1 71 ? 10.398 -11.367 -16.266 1 96.12 71 ILE B O 1
ATOM 1619 N N . GLY B 1 72 ? 9.695 -13.406 -15.57 1 97.06 72 GLY B N 1
ATOM 1620 C CA . GLY B 1 72 ? 10.766 -13.555 -14.602 1 97.06 72 GLY B CA 1
ATOM 1621 C C . GLY B 1 72 ? 12.148 -13.43 -15.219 1 97.06 72 GLY B C 1
ATOM 1622 O O . GLY B 1 72 ? 13.031 -12.773 -14.656 1 97.06 72 GLY B O 1
ATOM 1623 N N . GLU B 1 73 ? 12.344 -14.039 -16.359 1 96.38 73 GLU B N 1
ATOM 1624 C CA . GLU B 1 73 ? 13.625 -13.984 -17.062 1 96.38 73 GLU B CA 1
ATOM 1625 C C . GLU B 1 73 ? 13.977 -12.555 -17.469 1 96.38 73 GLU B C 1
ATOM 1627 O O . GLU B 1 73 ? 15.109 -12.109 -17.281 1 96.38 73 GLU B O 1
ATOM 1632 N N . SER B 1 74 ? 13.023 -11.867 -18 1 96.12 74 SER B N 1
ATOM 1633 C CA . SER B 1 74 ? 13.258 -10.5 -18.438 1 96.12 74 SER B CA 1
ATOM 1634 C C . SER B 1 74 ? 13.633 -9.602 -17.266 1 96.12 74 SER B C 1
ATOM 1636 O O . SER B 1 74 ? 14.344 -8.609 -17.438 1 96.12 74 SER B O 1
ATOM 1638 N N . LEU B 1 75 ? 13.219 -10.031 -16.094 1 97 75 LEU B N 1
ATOM 1639 C CA . LEU B 1 75 ? 13.445 -9.211 -14.914 1 97 75 LEU B CA 1
ATOM 1640 C C . LEU B 1 75 ? 14.555 -9.805 -14.039 1 97 75 LEU B C 1
ATOM 1642 O O . LEU B 1 75 ? 14.828 -9.297 -12.953 1 97 75 LEU B O 1
ATOM 1646 N N . GLN B 1 76 ? 15.102 -10.898 -14.508 1 97.38 76 GLN B N 1
ATOM 1647 C CA . GLN B 1 76 ? 16.188 -11.586 -13.812 1 97.38 76 GLN B CA 1
ATOM 1648 C C . GLN B 1 76 ? 15.727 -12.086 -12.445 1 97.38 76 GLN B C 1
ATOM 1650 O O . GLN B 1 76 ? 16.469 -11.977 -11.461 1 97.38 76 GLN B O 1
ATOM 1655 N N . ILE B 1 77 ? 14.516 -12.547 -12.414 1 98.19 77 ILE B N 1
ATOM 1656 C CA . ILE B 1 77 ? 13.977 -13.18 -11.211 1 98.19 77 ILE B CA 1
ATOM 1657 C C . ILE B 1 77 ? 14.109 -14.695 -11.328 1 98.19 77 ILE B C 1
ATOM 1659 O O . ILE B 1 77 ? 13.562 -15.305 -12.25 1 98.19 77 ILE B O 1
ATOM 1663 N N . PRO B 1 78 ? 14.773 -15.336 -10.398 1 98 78 PRO B N 1
ATOM 1664 C CA . PRO B 1 78 ? 15.008 -16.781 -10.461 1 98 78 PRO B CA 1
ATOM 1665 C C . PRO B 1 78 ? 13.703 -17.578 -10.508 1 98 78 PRO B C 1
ATOM 1667 O O . PRO B 1 78 ? 12.695 -17.156 -9.945 1 98 78 PRO B O 1
ATOM 1670 N N . GLN B 1 79 ? 13.727 -18.719 -11.086 1 97.31 79 GLN B N 1
ATOM 1671 C CA . GLN B 1 79 ? 12.555 -19.578 -11.25 1 97.31 79 GLN B CA 1
ATOM 1672 C C . GLN B 1 79 ? 11.984 -19.984 -9.891 1 97.31 79 GLN B C 1
ATOM 1674 O O . GLN B 1 79 ? 10.773 -20.125 -9.742 1 97.31 79 GLN B O 1
ATOM 1679 N N . GLU B 1 80 ? 12.883 -20.109 -8.883 1 97.94 80 GLU B N 1
ATOM 1680 C CA . GLU B 1 80 ? 12.453 -20.547 -7.562 1 97.94 80 GLU B CA 1
ATOM 1681 C C . GLU B 1 80 ? 11.641 -19.469 -6.863 1 97.94 80 GLU B C 1
ATOM 1683 O O . GLU B 1 80 ? 11.016 -19.719 -5.828 1 97.94 80 GLU B O 1
ATOM 1688 N N . GLN B 1 81 ? 11.586 -18.25 -7.441 1 98.75 81 GLN B N 1
ATOM 1689 C CA . GLN B 1 81 ? 10.836 -17.141 -6.875 1 98.75 81 GLN B CA 1
ATOM 1690 C C . GLN B 1 81 ? 9.555 -16.875 -7.668 1 98.75 81 GLN B C 1
ATOM 1692 O O . GLN B 1 81 ? 8.906 -15.844 -7.488 1 98.75 81 GLN B O 1
ATOM 1697 N N . GLN B 1 82 ? 9.281 -17.797 -8.562 1 98.56 82 GLN B N 1
ATOM 1698 C CA . GLN B 1 82 ? 8.117 -17.672 -9.43 1 98.56 82 GLN B CA 1
ATOM 1699 C C . GLN B 1 82 ? 7.098 -18.766 -9.156 1 98.56 82 GLN B C 1
ATOM 1701 O O . GLN B 1 82 ? 7.434 -19.953 -9.203 1 98.56 82 GLN B O 1
ATOM 1706 N N . PHE B 1 83 ? 5.859 -18.344 -8.914 1 98.25 83 PHE B N 1
ATOM 1707 C CA . PHE B 1 83 ? 4.863 -19.328 -8.508 1 98.25 83 PHE B CA 1
ATOM 1708 C C . PHE B 1 83 ? 3.57 -19.141 -9.297 1 98.25 83 PHE B C 1
ATOM 1710 O O . PHE B 1 83 ? 3.121 -18.016 -9.516 1 98.25 83 PHE B O 1
ATOM 1717 N N . VAL B 1 84 ? 2.994 -20.234 -9.727 1 97.38 84 VAL B N 1
ATOM 1718 C CA . VAL B 1 84 ? 1.632 -20.312 -10.242 1 97.38 84 VAL B CA 1
ATOM 1719 C C . VAL B 1 84 ? 0.81 -21.266 -9.391 1 97.38 84 VAL B C 1
ATOM 1721 O O . VAL B 1 84 ? 1.2 -22.422 -9.188 1 97.38 84 VAL B O 1
ATOM 1724 N N . GLU B 1 85 ? -0.216 -20.766 -8.875 1 95.5 85 GLU B N 1
ATOM 1725 C CA . GLU B 1 85 ? -1.087 -21.547 -8.016 1 95.5 85 GLU B CA 1
ATOM 1726 C C . GLU B 1 85 ? -2.521 -21.562 -8.539 1 95.5 85 GLU B C 1
ATOM 1728 O O . GLU B 1 85 ? -2.885 -20.734 -9.383 1 95.5 85 GLU B O 1
ATOM 1733 N N . ILE B 1 86 ? -3.271 -22.562 -8.125 1 92.69 86 ILE B N 1
ATOM 1734 C CA . ILE B 1 86 ? -4.672 -22.703 -8.508 1 92.69 86 ILE B CA 1
ATOM 1735 C C . ILE B 1 86 ? -5.551 -22.656 -7.258 1 92.69 86 ILE B C 1
ATOM 1737 O O . ILE B 1 86 ? -5.324 -23.391 -6.301 1 92.69 86 ILE B O 1
ATOM 1741 N N . GLY B 1 87 ? -6.523 -21.734 -7.25 1 92.19 87 GLY B N 1
ATOM 1742 C CA . GLY B 1 87 ? -7.43 -21.656 -6.117 1 92.19 87 GLY B CA 1
ATOM 1743 C C . GLY B 1 87 ? -7.883 -20.234 -5.824 1 92.19 87 GLY B C 1
ATOM 1744 O O . GLY B 1 87 ? -7.992 -19.406 -6.738 1 92.19 87 GLY B O 1
ATOM 1745 N N . SER B 1 88 ? -8.25 -20.016 -4.57 1 92.5 88 SER B N 1
ATOM 1746 C CA . SER B 1 88 ? -8.664 -18.672 -4.148 1 92.5 88 SER B CA 1
ATOM 1747 C C . SER B 1 88 ? -7.5 -17.688 -4.223 1 92.5 88 SER B C 1
ATOM 1749 O O . SER B 1 88 ? -6.484 -17.875 -3.549 1 92.5 88 SER B O 1
ATOM 1751 N N . VAL B 1 89 ? -7.703 -16.672 -5 1 94.38 89 VAL B N 1
ATOM 1752 C CA . VAL B 1 89 ? -6.645 -15.695 -5.227 1 94.38 89 VAL B CA 1
ATOM 1753 C C . VAL B 1 89 ? -6.227 -15.062 -3.896 1 94.38 89 VAL B C 1
ATOM 1755 O O . VAL B 1 89 ? -5.047 -15.086 -3.535 1 94.38 89 VAL B O 1
ATOM 1758 N N . LYS B 1 90 ? -7.227 -14.648 -3.18 1 94.44 90 LYS B N 1
ATOM 1759 C CA . LYS B 1 90 ? -6.965 -14 -1.899 1 94.44 90 LYS B CA 1
ATOM 1760 C C . LYS B 1 90 ? -6.191 -14.922 -0.961 1 94.44 90 LYS B C 1
ATOM 1762 O O . LYS B 1 90 ? -5.172 -14.523 -0.396 1 94.44 90 LYS B O 1
ATOM 1767 N N . GLU B 1 91 ? -6.598 -16.156 -0.817 1 95.69 91 GLU B N 1
ATOM 1768 C CA . GLU B 1 91 ? -5.992 -17.078 0.128 1 95.69 91 GLU B CA 1
ATOM 1769 C C . GLU B 1 91 ? -4.559 -17.422 -0.269 1 95.69 91 GLU B C 1
ATOM 1771 O O . GLU B 1 91 ? -3.668 -17.469 0.582 1 95.69 91 GLU B O 1
ATOM 1776 N N . HIS B 1 92 ? -4.379 -17.609 -1.498 1 97.06 92 HIS B N 1
ATOM 1777 C CA . HIS B 1 92 ? -3.047 -18 -1.948 1 97.06 92 HIS B CA 1
ATOM 1778 C C . HIS B 1 92 ? -2.059 -16.844 -1.822 1 97.06 92 HIS B C 1
ATOM 1780 O O . HIS B 1 92 ? -0.889 -17.062 -1.495 1 97.06 92 HIS B O 1
ATOM 1786 N N . ILE B 1 93 ? -2.508 -15.625 -2.055 1 98.25 93 ILE B N 1
ATOM 1787 C CA . ILE B 1 93 ? -1.632 -14.469 -1.882 1 98.25 93 ILE B CA 1
ATOM 1788 C C . ILE B 1 93 ? -1.224 -14.352 -0.416 1 98.25 93 ILE B C 1
ATOM 1790 O O . ILE B 1 93 ? -0.035 -14.25 -0.103 1 98.25 93 ILE B O 1
ATOM 1794 N N . LEU B 1 94 ? -2.207 -14.438 0.464 1 97.75 94 LEU B N 1
ATOM 1795 C CA . LEU B 1 94 ? -1.95 -14.25 1.888 1 97.75 94 LEU B CA 1
ATOM 1796 C C . LEU B 1 94 ? -1.108 -15.398 2.441 1 97.75 94 LEU B C 1
ATOM 1798 O O . LEU B 1 94 ? -0.156 -15.164 3.189 1 97.75 94 LEU B O 1
ATOM 1802 N N . ASN B 1 95 ? -1.409 -16.625 2.041 1 98.12 95 ASN B N 1
ATOM 1803 C CA . ASN B 1 95 ? -0.668 -17.781 2.516 1 98.12 95 ASN B CA 1
ATOM 1804 C C . ASN B 1 95 ? 0.767 -17.781 1.999 1 98.12 95 ASN B C 1
ATOM 1806 O O . ASN B 1 95 ? 1.697 -18.109 2.738 1 98.12 95 ASN B O 1
ATOM 1810 N N . LYS B 1 96 ? 0.895 -17.422 0.739 1 98.56 96 LYS B N 1
ATOM 1811 C CA . LYS B 1 96 ? 2.236 -17.391 0.161 1 98.56 96 LYS B CA 1
ATOM 1812 C C . LYS B 1 96 ? 3.109 -16.344 0.833 1 98.56 96 LYS B C 1
ATOM 1814 O O . LYS B 1 96 ? 4.285 -16.594 1.11 1 98.56 96 LYS B O 1
ATOM 1819 N N . ALA B 1 97 ? 2.562 -15.156 1.062 1 98.38 97 ALA B N 1
ATOM 1820 C CA . ALA B 1 97 ? 3.299 -14.117 1.772 1 98.38 97 ALA B CA 1
ATOM 1821 C C . ALA B 1 97 ? 3.768 -14.609 3.139 1 98.38 97 ALA B C 1
ATOM 1823 O O . ALA B 1 97 ? 4.914 -14.375 3.531 1 98.38 97 ALA B O 1
ATOM 1824 N N . LYS B 1 98 ? 2.9 -15.289 3.822 1 97.69 98 LYS B N 1
ATOM 1825 C CA . LYS B 1 98 ? 3.229 -15.836 5.137 1 97.69 98 LYS B CA 1
ATOM 1826 C C . LYS B 1 98 ? 4.312 -16.906 5.031 1 97.69 98 LYS B C 1
ATOM 1828 O O . LYS B 1 98 ? 5.309 -16.859 5.758 1 97.69 98 LYS B O 1
ATOM 1833 N N . ASP B 1 99 ? 4.109 -17.844 4.074 1 98.19 99 ASP B N 1
ATOM 1834 C CA . ASP B 1 99 ? 5.027 -18.953 3.9 1 98.19 99 ASP B CA 1
ATOM 1835 C C . ASP B 1 99 ? 6.434 -18.469 3.564 1 98.19 99 ASP B C 1
ATOM 1837 O O . ASP B 1 99 ? 7.422 -19.062 3.996 1 98.19 99 ASP B O 1
ATOM 1841 N N . LEU B 1 100 ? 6.52 -17.406 2.82 1 98.38 100 LEU B N 1
ATOM 1842 C CA . LEU B 1 100 ? 7.801 -16.891 2.35 1 98.38 100 LEU B CA 1
ATO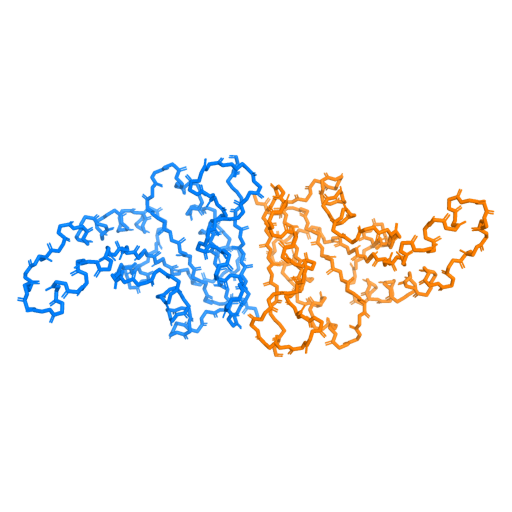M 1843 C C . LEU B 1 100 ? 8.336 -15.82 3.293 1 98.38 100 LEU B C 1
ATOM 1845 O O . LEU B 1 100 ? 9.367 -15.195 3.014 1 98.38 100 LEU B O 1
ATOM 1849 N N . ASN B 1 101 ? 7.574 -15.531 4.395 1 97.81 101 ASN B N 1
ATOM 1850 C CA . ASN B 1 101 ? 7.941 -14.516 5.371 1 97.81 101 ASN B CA 1
ATOM 1851 C C . ASN B 1 101 ? 8.102 -13.141 4.723 1 97.81 101 ASN B C 1
ATOM 1853 O O . ASN B 1 101 ? 9.07 -12.43 4.988 1 97.81 101 ASN B O 1
ATOM 1857 N N . CYS B 1 102 ? 7.199 -12.836 3.855 1 98.38 102 CYS B N 1
ATOM 1858 C CA . CYS B 1 102 ? 7.215 -11.531 3.215 1 98.38 102 CYS B CA 1
ATOM 1859 C C . CYS B 1 102 ? 6.805 -10.438 4.195 1 98.38 102 CYS B C 1
ATOM 1861 O O . CYS B 1 102 ? 5.883 -10.625 4.992 1 98.38 102 CYS B O 1
ATOM 1863 N N . GLN B 1 103 ? 7.453 -9.289 4.121 1 97.69 103 GLN B N 1
ATOM 1864 C CA . GLN B 1 103 ? 7.102 -8.133 4.93 1 97.69 103 GLN B CA 1
ATOM 1865 C C . GLN B 1 103 ? 6.27 -7.133 4.129 1 97.69 103 GLN B C 1
ATOM 1867 O O . GLN B 1 103 ? 5.734 -6.176 4.688 1 97.69 103 GLN B O 1
ATOM 1872 N N . LEU B 1 104 ? 6.227 -7.43 2.811 1 98.44 104 LEU B N 1
ATOM 1873 C CA . LEU B 1 104 ? 5.504 -6.539 1.908 1 98.44 104 LEU B CA 1
ATOM 1874 C C . LEU B 1 104 ? 4.84 -7.328 0.784 1 98.44 104 LEU B C 1
ATOM 1876 O O . LEU B 1 104 ? 5.469 -8.195 0.172 1 98.44 104 LEU B O 1
ATOM 1880 N N . ILE B 1 105 ? 3.566 -7.059 0.584 1 98.62 105 ILE B N 1
ATOM 1881 C CA . ILE B 1 105 ? 2.857 -7.508 -0.611 1 98.62 105 ILE B CA 1
ATOM 1882 C C . ILE B 1 105 ? 2.627 -6.32 -1.546 1 98.62 105 ILE B C 1
ATOM 1884 O O . ILE B 1 105 ? 2.188 -5.254 -1.111 1 98.62 105 ILE B O 1
ATOM 1888 N N . ILE B 1 106 ? 2.953 -6.461 -2.773 1 98.75 106 ILE B N 1
ATOM 1889 C CA . ILE B 1 106 ? 2.629 -5.504 -3.822 1 98.75 106 ILE B CA 1
ATOM 1890 C C . ILE B 1 106 ? 1.535 -6.07 -4.723 1 98.75 106 ILE B C 1
ATOM 1892 O O . ILE B 1 106 ? 1.595 -7.238 -5.121 1 98.75 106 ILE B O 1
ATOM 1896 N N . ILE B 1 107 ? 0.559 -5.262 -5.047 1 97.44 107 ILE B N 1
ATOM 1897 C CA . ILE B 1 107 ? -0.574 -5.715 -5.848 1 97.44 107 ILE B CA 1
ATOM 1898 C C . ILE B 1 107 ? -1.134 -4.551 -6.66 1 97.44 107 ILE B C 1
ATOM 1900 O O . ILE B 1 107 ? -1.075 -3.398 -6.223 1 97.44 107 ILE B O 1
ATOM 1904 N N . GLY B 1 108 ? -1.589 -4.848 -7.832 1 95.19 108 GLY B N 1
ATOM 1905 C CA . GLY B 1 108 ? -2.268 -3.826 -8.617 1 95.19 108 GLY B CA 1
ATOM 1906 C C . GLY B 1 108 ? -3.619 -3.438 -8.047 1 95.19 108 GLY B C 1
ATOM 1907 O O . GLY B 1 108 ? -4.336 -4.281 -7.504 1 95.19 108 GLY B O 1
ATOM 1908 N N . SER B 1 109 ? -4.023 -2.166 -8.312 1 88.94 109 SER B N 1
ATOM 1909 C CA . SER B 1 109 ? -5.273 -1.67 -7.75 1 88.94 109 SER B CA 1
ATOM 1910 C C . SER B 1 109 ? -6.41 -1.755 -8.766 1 88.94 109 SER B C 1
ATOM 1912 O O . SER B 1 109 ? -7.57 -1.5 -8.43 1 88.94 109 SER B O 1
ATOM 1914 N N . HIS B 1 110 ? -6.152 -2.076 -9.945 1 80.62 110 HIS B N 1
ATOM 1915 C CA . HIS B 1 110 ? -7.137 -1.979 -11.016 1 80.62 110 HIS B CA 1
ATOM 1916 C C . HIS B 1 110 ? -8.344 -2.863 -10.734 1 80.62 110 HIS B C 1
ATOM 1918 O O . HIS B 1 110 ? -8.211 -3.949 -10.172 1 80.62 110 HIS B O 1
ATOM 1924 N N . SER B 1 111 ? -9.43 -2.256 -11.117 1 71.81 111 SER B N 1
ATOM 1925 C CA . SER B 1 111 ? -10.695 -2.971 -10.984 1 71.81 111 SER B CA 1
ATOM 1926 C C . SER B 1 111 ? -11.062 -3.701 -12.273 1 71.81 111 SER B C 1
ATOM 1928 O O . SER B 1 111 ? -10.617 -3.316 -13.352 1 71.81 111 SER B O 1
ATOM 1930 N N . ALA B 1 112 ? -11.742 -4.688 -12.086 1 65.5 112 ALA B N 1
ATOM 1931 C CA . ALA B 1 112 ? -12.242 -5.449 -13.227 1 65.5 112 ALA B CA 1
ATOM 1932 C C . ALA B 1 112 ? -13.102 -4.574 -14.141 1 65.5 112 ALA B C 1
ATOM 1934 O O . ALA B 1 112 ? -13.18 -4.816 -15.344 1 65.5 112 ALA B O 1
ATOM 1935 N N . THR B 1 113 ? -13.648 -3.572 -13.531 1 66.5 113 THR B N 1
ATOM 1936 C CA . THR B 1 113 ? -14.555 -2.715 -14.297 1 66.5 113 THR B CA 1
ATOM 1937 C C . THR B 1 113 ? -13.766 -1.644 -15.055 1 66.5 113 THR B C 1
ATOM 1939 O O . THR B 1 113 ? -14.305 -0.994 -15.953 1 66.5 113 THR B O 1
ATOM 1942 N N . GLY B 1 114 ? -12.57 -1.506 -14.758 1 66.31 114 GLY B N 1
ATOM 1943 C CA . GLY B 1 114 ? -11.727 -0.52 -15.414 1 66.31 114 GLY B CA 1
ATOM 1944 C C . GLY B 1 114 ? -11.891 0.879 -14.852 1 66.31 114 GLY B C 1
ATOM 1945 O O . GLY B 1 114 ? -11.242 1.818 -15.312 1 66.31 114 GLY B O 1
ATOM 1946 N N . LEU B 1 115 ? -12.883 1.08 -13.977 1 66.56 115 LEU B N 1
ATOM 1947 C CA . LEU B 1 115 ? -13.078 2.402 -13.391 1 66.56 115 LEU B CA 1
ATOM 1948 C C . LEU B 1 115 ? -11.891 2.793 -12.523 1 66.56 115 LEU B C 1
ATOM 1950 O O . LEU B 1 115 ? -11.461 2.018 -11.664 1 66.56 115 LEU B O 1
ATOM 1954 N N . PRO B 1 116 ? -11.555 4.066 -12.867 1 65.5 116 PRO B N 1
ATOM 1955 C CA . PRO B 1 116 ? -10.43 4.539 -12.055 1 65.5 116 PRO B CA 1
ATOM 1956 C C . PRO B 1 116 ? -10.82 4.801 -10.602 1 65.5 116 PRO B C 1
ATOM 1958 O O . PRO B 1 116 ? -12.008 4.984 -10.305 1 65.5 116 PRO B O 1
ATOM 1961 N N . SER B 1 117 ? -10.125 4.52 -9.703 1 65.56 117 SER B N 1
ATOM 1962 C CA . SER B 1 117 ? -10.305 4.918 -8.305 1 65.56 117 SER B CA 1
ATOM 1963 C C . SER B 1 117 ? -11.117 3.879 -7.539 1 65.56 117 SER B C 1
ATOM 1965 O O . SER B 1 117 ? -11.648 4.172 -6.465 1 65.56 117 SER B O 1
ATOM 1967 N N . ILE B 1 118 ? -11.461 2.846 -8.188 1 77.69 118 ILE B N 1
ATOM 1968 C CA . ILE B 1 118 ? -12.086 1.761 -7.445 1 77.69 118 ILE B CA 1
ATOM 1969 C C . ILE B 1 118 ? -11.109 0.598 -7.301 1 77.69 118 ILE B C 1
ATOM 1971 O O . ILE B 1 118 ? -10.617 0.063 -8.305 1 77.69 118 ILE B O 1
ATOM 1975 N N . LEU B 1 119 ? -10.836 0.363 -6.07 1 85.94 119 LEU B N 1
ATOM 1976 C CA . LEU B 1 119 ? -9.945 -0.748 -5.77 1 85.94 119 LEU B CA 1
ATOM 1977 C C . LEU B 1 119 ? -10.57 -2.078 -6.168 1 85.94 119 LEU B C 1
ATOM 1979 O O . LEU B 1 119 ? -11.75 -2.322 -5.883 1 85.94 119 LEU B O 1
ATOM 1983 N N . GLY B 1 120 ? -9.852 -2.855 -6.863 1 90 120 GLY B N 1
ATOM 1984 C CA . GLY B 1 120 ? -10.344 -4.18 -7.219 1 90 120 GLY B CA 1
ATOM 1985 C C . GLY B 1 120 ? -10.609 -5.059 -6.012 1 90 120 GLY B C 1
ATOM 1986 O O . GLY B 1 120 ? -10.031 -4.852 -4.941 1 90 120 GLY B O 1
ATOM 1987 N N . SER B 1 121 ? -11.391 -6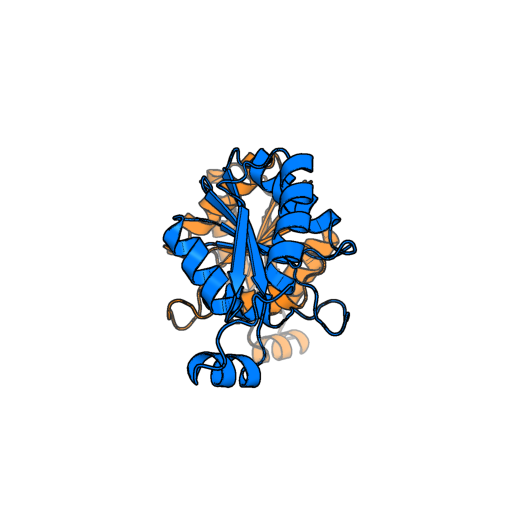.004 -6.184 1 89.75 121 SER B N 1
ATOM 1988 C CA . SER B 1 121 ? -11.836 -6.875 -5.102 1 89.75 121 SER B CA 1
ATOM 1989 C C . SER B 1 121 ? -10.672 -7.633 -4.484 1 89.75 121 SER B C 1
ATOM 1991 O O . SER B 1 121 ? -10.602 -7.797 -3.266 1 89.75 121 SER B O 1
ATOM 1993 N N . THR B 1 122 ? -9.719 -8.133 -5.328 1 92.94 122 THR B N 1
ATOM 1994 C CA . THR B 1 122 ? -8.562 -8.852 -4.809 1 92.94 122 THR B CA 1
ATOM 1995 C C . THR B 1 122 ? -7.684 -7.938 -3.971 1 92.94 122 THR B C 1
ATOM 1997 O O . THR B 1 122 ? -7.289 -8.289 -2.857 1 92.94 122 THR B O 1
ATOM 2000 N N . ALA B 1 123 ? -7.398 -6.805 -4.504 1 94.25 123 ALA B N 1
ATOM 2001 C CA . ALA B 1 123 ? -6.598 -5.832 -3.764 1 94.25 123 ALA B CA 1
ATOM 2002 C C . ALA B 1 123 ? -7.27 -5.457 -2.447 1 94.25 123 ALA B C 1
ATOM 2004 O O . ALA B 1 123 ? -6.609 -5.379 -1.407 1 94.25 123 ALA B O 1
ATOM 2005 N N . HIS B 1 124 ? -8.539 -5.289 -2.508 1 92.44 124 HIS B N 1
ATOM 2006 C CA . HIS B 1 124 ? -9.297 -4.961 -1.308 1 92.44 124 HIS B CA 1
ATOM 2007 C C . HIS B 1 124 ? -9.141 -6.043 -0.244 1 92.44 124 HIS B C 1
ATOM 2009 O O . HIS B 1 124 ? -8.852 -5.742 0.916 1 92.44 124 HIS B O 1
ATOM 2015 N N . ALA B 1 125 ? -9.32 -7.223 -0.653 1 92.94 125 ALA B N 1
ATOM 2016 C CA . ALA B 1 125 ? -9.211 -8.352 0.27 1 92.94 125 ALA B CA 1
ATOM 2017 C C . ALA B 1 125 ? -7.809 -8.445 0.86 1 92.94 125 ALA B C 1
ATOM 2019 O O . ALA B 1 125 ? -7.645 -8.68 2.059 1 92.94 125 ALA B O 1
ATOM 2020 N N . VAL B 1 126 ? -6.816 -8.242 0.099 1 95.88 126 VAL B N 1
ATOM 2021 C CA . VAL B 1 126 ? -5.43 -8.375 0.535 1 95.88 126 VAL B CA 1
ATOM 2022 C C . VAL B 1 126 ? -5.094 -7.258 1.521 1 95.88 126 VAL B C 1
ATOM 2024 O O . VAL B 1 126 ? -4.516 -7.508 2.58 1 95.88 126 VAL B O 1
ATOM 2027 N N . VAL B 1 127 ? -5.488 -6.062 1.212 1 95.25 127 VAL B N 1
ATOM 2028 C CA . VAL B 1 127 ? -5.207 -4.93 2.09 1 95.25 127 VAL B CA 1
ATOM 2029 C C . VAL B 1 127 ? -5.879 -5.145 3.443 1 95.25 127 VAL B C 1
ATOM 2031 O O . VAL B 1 127 ? -5.297 -4.84 4.488 1 95.25 127 VAL B O 1
ATOM 2034 N N . ASN B 1 128 ? -7.008 -5.723 3.441 1 92.69 128 ASN B N 1
ATOM 2035 C CA . ASN B 1 128 ? -7.809 -5.875 4.652 1 92.69 128 ASN B CA 1
ATOM 2036 C C . ASN B 1 128 ? -7.301 -7.031 5.516 1 92.69 128 ASN B C 1
ATOM 2038 O O . ASN B 1 128 ? -7.395 -6.98 6.742 1 92.69 128 ASN B O 1
ATOM 2042 N N . HIS B 1 129 ? -6.695 -8.023 4.879 1 93.5 129 HIS B N 1
ATOM 2043 C CA . HIS B 1 129 ? -6.496 -9.266 5.629 1 93.5 129 HIS B CA 1
ATOM 2044 C C . HIS B 1 129 ? -5.016 -9.586 5.777 1 93.5 129 HIS B C 1
ATOM 2046 O O . HIS B 1 129 ? -4.645 -10.516 6.5 1 93.5 129 HIS B O 1
ATOM 2052 N N . SER B 1 130 ? -4.223 -8.844 5.102 1 94.94 130 SER B N 1
ATOM 2053 C CA . SER B 1 130 ? -2.793 -9.117 5.18 1 94.94 130 SER B CA 1
ATOM 2054 C C . SER B 1 130 ? -2.254 -8.852 6.582 1 94.94 130 SER B C 1
ATOM 2056 O O . SER B 1 130 ? -2.703 -7.922 7.262 1 94.94 130 SER B O 1
ATOM 2058 N N . VAL B 1 131 ? -1.234 -9.625 6.957 1 91.06 131 VAL B N 1
ATOM 2059 C CA . VAL B 1 131 ? -0.579 -9.406 8.242 1 91.06 131 VAL B CA 1
ATOM 2060 C C . VAL B 1 131 ? 0.699 -8.602 8.047 1 91.06 131 VAL B C 1
ATOM 2062 O O . VAL B 1 131 ? 1.393 -8.273 9.008 1 91.06 131 VAL B O 1
ATOM 2065 N N . CYS B 1 132 ? 1.055 -8.336 6.836 1 95.56 132 CYS B N 1
ATOM 2066 C CA . CYS B 1 132 ? 2.215 -7.516 6.512 1 95.56 132 CYS B CA 1
ATOM 2067 C C . CYS B 1 132 ? 1.806 -6.281 5.711 1 95.56 132 CYS B C 1
ATOM 2069 O O . CYS B 1 132 ? 0.625 -6.102 5.406 1 95.56 132 CYS B O 1
ATOM 2071 N N . ASP B 1 133 ? 2.744 -5.375 5.445 1 97.31 133 ASP B N 1
ATOM 2072 C CA . ASP B 1 133 ? 2.471 -4.156 4.688 1 97.31 133 ASP B CA 1
ATOM 2073 C C . ASP B 1 133 ? 1.986 -4.484 3.277 1 97.31 133 ASP B C 1
ATOM 2075 O O . ASP B 1 133 ? 2.363 -5.512 2.707 1 97.31 133 ASP B O 1
ATOM 2079 N N . VAL B 1 134 ? 1.107 -3.639 2.723 1 97.94 134 VAL B N 1
ATOM 2080 C CA . VAL B 1 134 ? 0.608 -3.83 1.366 1 97.94 134 VAL B CA 1
ATOM 2081 C C . VAL B 1 134 ? 0.775 -2.537 0.568 1 97.94 134 VAL B C 1
ATOM 2083 O O . VAL B 1 134 ? 0.392 -1.461 1.03 1 97.94 134 VAL B O 1
ATOM 2086 N N . LEU B 1 135 ? 1.393 -2.654 -0.548 1 98.31 135 LEU B N 1
ATOM 2087 C CA . LEU B 1 135 ? 1.527 -1.571 -1.517 1 98.31 135 LEU B CA 1
ATOM 2088 C C . LEU B 1 135 ? 0.614 -1.798 -2.717 1 98.31 135 LEU B C 1
ATOM 2090 O O . LEU B 1 135 ? 0.78 -2.773 -3.453 1 98.31 135 LEU B O 1
ATOM 2094 N N . THR B 1 136 ? -0.367 -0.958 -2.834 1 97.25 136 THR B N 1
ATOM 2095 C CA . THR B 1 136 ? -1.24 -1.008 -4 1 97.25 136 THR B CA 1
ATOM 2096 C C . THR B 1 136 ? -0.724 -0.086 -5.102 1 97.25 136 THR B C 1
ATOM 2098 O O . THR B 1 136 ? -0.53 1.11 -4.879 1 97.25 136 THR B O 1
ATOM 2101 N N . LEU B 1 137 ? -0.529 -0.64 -6.242 1 96.94 137 LEU B N 1
ATOM 2102 C CA . LEU B 1 137 ? -0.02 0.118 -7.383 1 96.94 137 LEU B CA 1
ATOM 2103 C C . LEU B 1 137 ? -1.165 0.62 -8.258 1 96.94 137 LEU B C 1
ATOM 2105 O O . LEU B 1 137 ? -2.07 -0.144 -8.602 1 96.94 137 LEU B O 1
ATOM 2109 N N . LYS B 1 138 ? -1.072 1.88 -8.555 1 91.19 138 LYS B N 1
ATOM 2110 C CA . LYS B 1 138 ? -2.07 2.461 -9.453 1 91.19 138 LYS B CA 1
ATOM 2111 C C . LYS B 1 138 ? -1.615 2.387 -10.906 1 91.19 138 LYS B C 1
ATOM 2113 O O . LYS B 1 138 ? -0.429 2.545 -11.203 1 91.19 138 LYS B O 1
ATOM 2118 N N . ALA B 1 139 ? -2.59 1.954 -11.656 1 73.12 139 ALA B N 1
ATOM 2119 C CA . ALA B 1 139 ? -2.287 1.864 -13.086 1 73.12 139 ALA B CA 1
ATOM 2120 C C . ALA B 1 139 ? -2.238 3.25 -13.719 1 73.12 139 ALA B C 1
ATOM 2122 O O . ALA B 1 139 ? -2.955 4.16 -13.305 1 73.12 139 ALA B O 1
ATOM 2123 N N . ASP B 1 140 ? -1.181 3.766 -14.336 1 59.22 140 ASP B N 1
ATOM 2124 C CA . ASP B 1 140 ? -1.092 5.023 -15.07 1 59.22 140 ASP B CA 1
ATOM 2125 C C . ASP B 1 140 ? -2.273 5.184 -16.016 1 59.22 140 ASP B C 1
ATOM 2127 O O . ASP B 1 140 ? -2.844 4.195 -16.484 1 59.22 140 ASP B O 1
#

pLDDT: mean 87.94, std 15.01, range [44.97, 98.88]

Solvent-accessible surface area (backbone atoms only — not comparable to full-atom values): 15141 Å² total; per-residue (Å²): 134,57,54,26,31,32,36,54,48,85,81,46,74,94,47,46,68,55,54,52,47,52,51,52,51,27,53,57,55,70,26,48,61,30,42,36,32,55,46,68,60,56,66,70,52,51,53,40,39,71,71,59,61,61,77,70,69,53,71,59,55,61,53,47,46,51,54,50,47,54,54,27,56,77,68,70,40,58,69,92,35,53,46,76,45,78,39,59,53,58,59,51,53,51,50,48,32,57,74,65,59,30,47,31,37,37,33,57,28,65,24,93,82,64,50,84,50,39,53,11,70,60,42,49,51,42,62,26,58,38,90,38,24,32,34,36,38,54,78,129,133,57,53,26,32,33,35,53,47,86,81,47,72,94,46,45,66,55,55,52,49,52,50,51,52,27,54,57,54,70,25,48,60,30,43,36,32,56,45,70,62,55,67,69,53,50,52,40,38,71,70,58,62,60,77,70,69,52,71,60,54,62,53,46,46,52,55,49,47,55,52,27,56,77,67,71,39,59,70,93,36,53,47,75,45,78,40,58,52,58,58,51,54,51,48,46,32,58,74,65,61,29,49,31,39,37,33,55,27,66,23,94,81,65,50,82,51,40,53,11,70,60,44,47,50,43,61,26,59,40,87,39,23,32,35,36,38,52,77,130

Organism: Legionella pneumophila subsp. pneumophila (strain Philadelphia 1 / ATCC 33152 / DSM 7513) (NCBI:txid272624)

InterPro domains:
  IPR006015 Universal stress protein A family [PIRSF006276] (1-138)
  IPR006015 Universal stress protein A family [PR01438] (2-20)
  IPR006015 Universal stress protein A family [PR01438] (99-111)
  IPR006015 Universal stress protein A family [PR01438] (116-138)
  IPR006016 UspA [PF00582] (1-137)
  IPR014729 Rossmann-like alpha/beta/alpha sandwich fold [G3DSA:3.40.50.620] (1-139)

Sequence (280 aa):
MYTNILFATDLLNEHSHLTEKAANIAKQFNAKLYLLHVIELPTSILIAQGLGFTELANPSKEDAQTVLSLIGESLQIPQEQQFVEIGSVKEHILNKAKDLNCQLIIIGSHSATGLPSILGSTAHAVVNHSVCDVLTLKADMYTNILFATDLLNEHSHLTEKAANIAKQFNAKLYLLHVIELPTSILIAQGLGFTELANPSKEDAQTVLSLIGESLQIPQEQQFVEIGSVKEHILNKAKDLNCQLIIIGSHSATGLPSILGSTAHAVVNHSVCDVLTLKAD

Nearest PDB structures (foldseek):
  4r2l-assembly1_B-2  TM=7.692E-01  e=4.484E-11  Salmonella enterica subsp. enterica serovar Typhimurium str. LT2
  2z3v-assembly1_A  TM=7.950E-01  e=2.036E-10  Thermus thermophilus HB8
  1mjh-assembly1_B  TM=7.687E-01  e=3.023E-08  Methanocaldococcus jannaschii
  2dum-assembly1_A  TM=6.437E-01  e=7.594E-08  Pyrococcus horikoshii OT3
  4wny-assembly1_A-2  TM=6.093E-01  e=3.449E-07  Burkholderia pseudomallei 1710b

Secondary structure (DSSP, 8-state):
---EEEEE----GGGHHHHHHHHHHHHHTT-EEEEEEEE---HHHHHHHHTT------HHHHHHHHHHHHHHHHTT--GGGEEEEES-HHHHHHHHHHHTT-SEEEEE---TT--TT---HHHHHHHHH-SSEEEEEPP-/---EEEEE----GGGHHHHHHHHHHHHHTT-EEEEEEEE---HHHHHHHHTT------HHHHHHHHHHHHHHHHTT--GGGEEEEES-HHHHHHHHHHHTT-SEEEEE---TT--TT---HHHHHHHHH-SSEEEEEPP-